Protein AF-A0A2K3L639-F1 (afdb_monomer)

Organism: Trifolium pratense (NCBI:txid57577)

Radius of gyration: 21.76 Å; Cα contacts (8 Å, |Δi|>4): 168; chains: 1; bounding box: 54×49×60 Å

pLDDT: mean 85.84, std 11.99, range [48.12, 97.88]

InterPro domains:
  IPR026960 Reverse transcriptase zinc-binding domain [PF13966] (24-109)

Structure (mmCIF, N/CA/C/O backbone):
data_AF-A0A2K3L639-F1
#
_entry.id   AF-A0A2K3L639-F1
#
loop_
_atom_site.group_PDB
_atom_site.id
_atom_site.type_symbol
_atom_site.label_atom_id
_atom_site.label_alt_id
_atom_site.label_comp_id
_atom_site.label_asym_id
_atom_site.label_entity_id
_atom_site.label_seq_id
_atom_site.pdbx_PDB_ins_code
_atom_site.Cartn_x
_atom_site.Cartn_y
_atom_site.Cartn_z
_atom_site.occupancy
_atom_site.B_iso_or_equiv
_atom_site.auth_seq_id
_atom_site.auth_comp_id
_atom_site.auth_asym_id
_atom_site.auth_atom_id
_atom_site.pdbx_PDB_model_num
ATOM 1 N N . ALA A 1 1 ? 34.614 25.267 31.139 1.00 48.12 1 ALA A N 1
ATOM 2 C CA . ALA A 1 1 ? 34.515 23.869 31.599 1.00 48.12 1 ALA A CA 1
ATOM 3 C C . ALA A 1 1 ? 33.215 23.734 32.373 1.00 48.12 1 ALA A C 1
ATOM 5 O O . ALA A 1 1 ? 32.942 24.609 33.187 1.00 48.12 1 ALA A O 1
ATOM 6 N N . ILE A 1 2 ? 32.396 22.725 32.078 1.00 51.72 2 ILE A N 1
ATOM 7 C CA . ILE A 1 2 ? 31.202 22.438 32.883 1.00 51.72 2 ILE A CA 1
ATOM 8 C C . ILE A 1 2 ? 31.713 21.843 34.198 1.00 51.72 2 ILE A C 1
ATOM 10 O O . ILE A 1 2 ? 32.473 20.876 34.171 1.00 51.72 2 ILE A O 1
ATOM 14 N N . LEU A 1 3 ? 31.398 22.489 35.321 1.00 59.62 3 LEU A N 1
ATOM 15 C CA . LEU A 1 3 ? 31.807 22.022 36.645 1.00 59.62 3 LEU A CA 1
ATOM 16 C C . LEU A 1 3 ? 31.109 20.686 36.960 1.00 59.62 3 LEU A C 1
ATOM 18 O O . LEU A 1 3 ? 29.963 20.497 36.545 1.00 59.62 3 LEU A O 1
A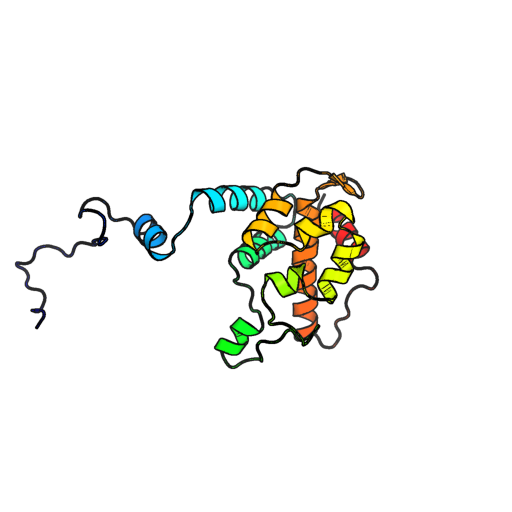TOM 22 N N . PRO A 1 4 ? 31.774 19.752 37.663 1.00 63.25 4 PRO A N 1
ATOM 23 C CA . PRO A 1 4 ? 31.154 18.496 38.065 1.00 63.25 4 PRO A CA 1
ATOM 24 C C . PRO A 1 4 ? 29.941 18.754 38.978 1.00 63.25 4 PRO A C 1
ATOM 26 O O . PRO A 1 4 ? 29.934 19.754 39.701 1.00 63.25 4 PRO A O 1
ATOM 29 N N . PRO A 1 5 ? 28.920 17.875 38.965 1.00 66.56 5 PRO A N 1
ATOM 30 C CA . PRO A 1 5 ? 27.731 18.042 39.794 1.00 66.56 5 PRO A CA 1
ATOM 31 C C . PRO A 1 5 ? 28.116 18.136 41.275 1.00 66.56 5 PRO A C 1
ATOM 33 O O . PRO A 1 5 ? 28.731 17.220 41.821 1.00 66.56 5 PRO A O 1
ATOM 36 N N . ALA A 1 6 ? 27.777 19.255 41.915 1.00 68.31 6 ALA A N 1
ATOM 37 C CA . ALA A 1 6 ? 27.978 19.480 43.340 1.00 68.31 6 ALA A CA 1
ATOM 38 C C . ALA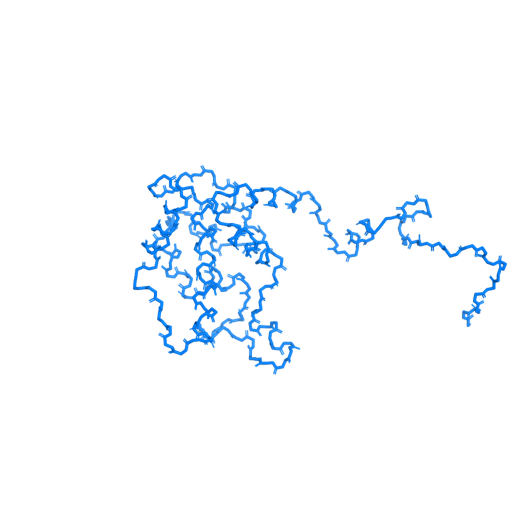 A 1 6 ? 26.648 19.274 44.079 1.00 68.31 6 ALA A C 1
ATOM 40 O O . ALA A 1 6 ? 25.589 19.619 43.555 1.00 68.31 6 ALA A O 1
ATOM 41 N N . ALA A 1 7 ? 26.686 18.737 45.303 1.00 66.81 7 ALA A N 1
ATOM 42 C CA . ALA A 1 7 ? 25.483 18.446 46.101 1.00 66.81 7 ALA A CA 1
ATOM 43 C C . ALA A 1 7 ? 24.624 19.694 46.415 1.00 66.81 7 ALA A C 1
ATOM 45 O O . ALA A 1 7 ? 23.462 19.582 46.793 1.00 66.81 7 ALA A O 1
ATOM 46 N N . GLU A 1 8 ? 25.201 20.881 46.235 1.00 71.12 8 GLU A N 1
ATOM 47 C CA . GLU A 1 8 ? 24.583 22.200 46.389 1.00 71.12 8 GLU A CA 1
ATOM 48 C C . GLU A 1 8 ? 23.750 22.660 45.175 1.00 71.12 8 GLU A C 1
ATOM 50 O O . GLU A 1 8 ? 22.967 23.598 45.299 1.00 71.12 8 GLU A O 1
ATOM 55 N N . ASN A 1 9 ? 23.821 21.963 44.032 1.00 68.25 9 ASN A N 1
ATOM 56 C CA . ASN A 1 9 ? 23.105 22.324 42.796 1.00 68.25 9 ASN A CA 1
ATOM 57 C C . ASN A 1 9 ? 21.641 21.840 42.740 1.00 68.25 9 ASN A C 1
ATOM 59 O O . ASN A 1 9 ? 20.997 21.927 41.695 1.00 68.25 9 ASN A O 1
ATOM 63 N N . GLY A 1 10 ? 21.097 21.355 43.858 1.00 72.19 10 GLY A N 1
ATOM 64 C CA . GLY A 1 10 ? 19.744 20.804 43.919 1.00 72.19 10 GLY A CA 1
ATOM 65 C C . GLY A 1 10 ? 19.635 19.410 43.294 1.00 72.19 10 GLY A C 1
ATOM 66 O O . GLY A 1 10 ? 20.631 18.760 42.990 1.00 72.19 10 GLY A O 1
ATOM 67 N N . LYS A 1 11 ? 18.402 18.909 43.164 1.00 70.75 11 LYS A N 1
ATOM 68 C CA . LYS A 1 11 ? 18.136 17.621 42.507 1.00 70.75 11 LYS A CA 1
ATOM 69 C C . LYS A 1 11 ? 18.180 17.793 40.993 1.00 70.75 11 LYS A C 1
ATOM 71 O O . LYS A 1 11 ? 17.715 18.812 40.492 1.00 70.75 11 LYS A O 1
ATOM 76 N N . ASP A 1 12 ? 18.646 16.768 40.287 1.00 72.69 12 ASP A N 1
ATOM 77 C CA . ASP A 1 12 ? 18.543 16.708 38.831 1.00 72.69 12 ASP A CA 1
ATOM 78 C C . ASP A 1 12 ? 17.077 16.859 38.396 1.00 72.69 12 ASP A C 1
ATOM 80 O O . ASP A 1 12 ? 16.192 16.151 38.888 1.00 72.69 12 ASP A O 1
ATOM 84 N N . VAL A 1 13 ? 16.824 17.786 37.470 1.00 71.31 13 VAL A N 1
ATOM 85 C CA . VAL A 1 13 ? 15.497 18.031 36.891 1.00 71.31 13 VAL A CA 1
ATOM 86 C C . VAL A 1 13 ? 15.548 17.747 35.397 1.00 71.31 13 VAL A C 1
ATOM 88 O O . VAL A 1 13 ? 16.465 18.172 34.695 1.00 71.31 13 VAL A O 1
ATOM 91 N N . GLN A 1 14 ? 14.544 17.031 34.901 1.00 69.31 14 GLN A N 1
ATOM 92 C CA . GLN A 1 14 ? 14.358 16.816 33.471 1.00 69.31 14 GLN A CA 1
ATOM 93 C C . GLN A 1 14 ? 13.679 18.055 32.876 1.00 69.31 14 GLN A C 1
ATOM 95 O O . GLN A 1 14 ? 12.577 18.413 33.281 1.00 69.31 14 GLN A O 1
ATOM 100 N N . VAL A 1 15 ? 14.342 18.727 31.932 1.00 68.50 15 VAL A N 1
ATOM 101 C CA . VAL A 1 15 ? 13.864 19.987 31.337 1.00 68.50 15 VAL A CA 1
ATOM 102 C C . VAL A 1 15 ? 13.686 19.816 29.831 1.00 68.50 15 VAL A C 1
ATOM 104 O O . VAL A 1 15 ? 14.519 19.202 29.165 1.00 68.50 15 VAL A O 1
ATOM 107 N N . ILE A 1 16 ? 12.605 20.376 29.287 1.00 66.31 16 ILE A N 1
ATOM 108 C CA . ILE A 1 16 ? 12.388 20.525 27.843 1.00 66.31 16 ILE A CA 1
ATOM 109 C C . ILE A 1 16 ? 12.722 21.978 27.492 1.00 66.31 16 ILE A C 1
ATOM 111 O O . ILE A 1 16 ? 12.222 22.889 28.138 1.00 66.31 16 ILE A O 1
ATOM 115 N N . SER A 1 17 ? 13.557 22.222 26.477 1.00 63.62 17 SER A N 1
ATOM 116 C CA . SER A 1 17 ? 14.090 23.568 26.170 1.00 63.62 17 SER A CA 1
ATOM 117 C C . SER A 1 17 ? 13.016 24.634 25.857 1.00 63.62 17 SER A C 1
ATOM 119 O O . SER A 1 17 ? 13.312 25.824 25.870 1.00 63.62 17 SER A O 1
ATOM 121 N N . SER A 1 18 ? 11.769 24.219 25.607 1.00 58.94 18 SER A N 1
ATOM 122 C CA . SER A 1 18 ? 10.630 25.084 25.276 1.00 58.94 18 SER A CA 1
ATOM 123 C C . SER A 1 18 ? 9.515 25.140 26.332 1.00 58.94 18 SER A C 1
ATOM 125 O O . SER A 1 18 ? 8.566 25.898 26.145 1.00 58.94 18 SER A O 1
ATOM 127 N N . ALA A 1 19 ? 9.595 24.382 27.433 1.00 53.31 19 ALA A N 1
ATOM 128 C CA . ALA A 1 19 ? 8.565 24.359 28.476 1.00 53.31 19 ALA A CA 1
ATOM 129 C C . ALA A 1 19 ? 9.211 24.385 29.867 1.00 53.31 19 ALA A C 1
ATOM 131 O O . ALA A 1 19 ? 10.187 23.680 30.118 1.00 53.31 19 ALA A O 1
ATOM 132 N N . GLY A 1 20 ? 8.679 25.222 30.762 1.00 55.94 20 GLY A N 1
ATOM 133 C CA . GLY A 1 20 ? 9.163 25.358 32.136 1.00 55.94 20 GLY A CA 1
ATOM 134 C C . GLY A 1 20 ? 9.234 24.025 32.893 1.00 55.94 20 GLY A C 1
ATOM 135 O O . GLY A 1 20 ? 8.656 23.015 32.497 1.00 55.94 20 GLY A O 1
ATOM 136 N N . THR A 1 21 ? 9.962 24.035 34.008 1.00 56.47 21 THR A N 1
ATOM 137 C CA . THR A 1 21 ? 10.379 22.845 34.771 1.00 56.47 21 THR A CA 1
ATOM 138 C C . THR A 1 21 ? 9.248 21.965 35.320 1.00 56.47 21 THR A C 1
ATOM 140 O O . THR A 1 21 ? 9.520 20.831 35.695 1.00 56.47 21 THR A O 1
ATOM 143 N N . ASP A 1 22 ? 8.001 22.439 35.338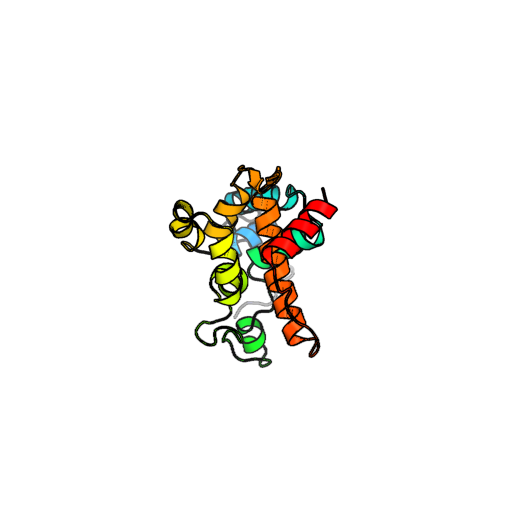 1.00 58.78 22 ASP A N 1
ATOM 144 C CA . ASP A 1 22 ? 6.846 21.726 35.918 1.00 58.78 22 ASP A CA 1
ATOM 145 C C . ASP A 1 22 ? 6.068 20.848 34.925 1.00 58.78 22 ASP A C 1
ATOM 147 O O . ASP A 1 22 ? 5.036 20.271 35.260 1.00 58.78 22 ASP A O 1
ATOM 151 N N . GLU A 1 23 ? 6.545 20.730 33.688 1.00 66.25 23 GLU A N 1
ATOM 152 C CA . GLU A 1 23 ? 5.714 20.252 32.583 1.00 66.25 23 GLU A CA 1
ATOM 153 C C . GLU A 1 23 ? 6.352 19.115 31.758 1.00 66.25 23 GLU A C 1
ATOM 155 O O . GLU A 1 23 ? 5.885 18.784 30.660 1.00 66.25 23 GLU A O 1
ATOM 160 N N . TYR A 1 24 ? 7.412 18.492 32.290 1.00 69.19 24 TYR A N 1
ATOM 161 C CA . TYR A 1 24 ? 8.094 17.367 31.653 1.00 69.19 24 TYR A CA 1
ATOM 162 C C . TYR A 1 24 ? 7.232 16.097 31.668 1.00 69.19 24 TYR A C 1
ATOM 164 O O . TYR A 1 24 ? 6.845 15.583 32.716 1.00 69.19 24 TYR A O 1
ATOM 172 N N . SER A 1 25 ? 7.013 15.523 30.486 1.00 78.81 25 SER A N 1
ATOM 173 C CA . SER A 1 25 ? 6.607 14.129 30.338 1.00 78.81 25 SER A CA 1
ATOM 174 C C . SER A 1 25 ? 7.348 13.505 29.162 1.00 78.81 25 SER A C 1
ATOM 176 O O . SER A 1 25 ? 7.656 14.181 28.176 1.00 78.81 25 SER A O 1
ATOM 178 N N . VAL A 1 26 ? 7.604 12.196 29.241 1.00 76.00 26 VAL A N 1
ATOM 179 C CA . VAL A 1 26 ? 8.206 11.437 28.132 1.00 76.00 26 VAL A CA 1
ATOM 180 C C . VAL A 1 26 ? 7.369 11.591 26.860 1.00 76.00 26 VAL A C 1
ATOM 182 O O . VAL A 1 26 ? 7.931 11.753 25.784 1.00 76.00 26 VAL A O 1
ATOM 185 N N . ALA A 1 27 ? 6.038 11.623 26.990 1.00 74.50 27 ALA A N 1
ATOM 186 C CA . ALA A 1 27 ? 5.120 11.831 25.873 1.00 74.50 27 ALA A CA 1
ATOM 187 C C . ALA A 1 27 ? 5.328 13.192 25.184 1.00 74.50 27 ALA A C 1
ATOM 189 O O . ALA A 1 27 ? 5.424 13.251 23.963 1.00 74.50 27 ALA A O 1
ATOM 190 N N . ARG A 1 28 ? 5.474 14.286 25.945 1.00 72.19 28 ARG A N 1
ATOM 191 C CA . ARG A 1 28 ? 5.716 15.618 25.363 1.00 72.19 28 ARG A CA 1
ATOM 192 C C . ARG A 1 28 ? 7.090 15.749 24.735 1.00 72.19 28 ARG A C 1
ATOM 194 O O . ARG A 1 28 ? 7.198 16.318 23.654 1.00 72.19 28 ARG A O 1
ATOM 201 N N . LEU A 1 29 ? 8.123 15.229 25.399 1.00 76.69 29 LEU A N 1
ATOM 202 C CA . LEU A 1 29 ? 9.470 15.216 24.837 1.00 76.69 29 LEU A CA 1
ATOM 203 C C . LEU A 1 29 ? 9.491 14.426 23.523 1.00 76.69 29 LEU A C 1
ATOM 205 O O . LEU A 1 29 ? 10.044 14.901 22.539 1.00 76.69 29 LEU A O 1
ATOM 209 N N . PHE A 1 30 ? 8.850 13.256 23.495 1.00 74.19 30 PHE A N 1
ATOM 210 C CA . PHE A 1 30 ? 8.713 12.443 22.291 1.00 74.19 30 PHE A CA 1
ATOM 211 C C . PHE A 1 30 ? 7.979 13.195 21.174 1.00 74.19 30 PHE A C 1
ATOM 213 O O . PHE A 1 30 ? 8.498 13.273 20.063 1.00 74.19 30 PHE A O 1
ATOM 220 N N . ASN A 1 31 ? 6.830 13.811 21.473 1.00 75.12 31 ASN A N 1
ATOM 221 C CA . ASN A 1 31 ? 6.066 14.566 20.479 1.00 75.12 31 ASN A CA 1
ATOM 222 C C . ASN A 1 31 ? 6.878 15.729 19.887 1.00 75.12 31 ASN A C 1
ATOM 224 O O . ASN A 1 31 ? 6.852 15.926 18.676 1.00 75.12 31 ASN A O 1
ATOM 228 N N . LEU A 1 32 ? 7.634 16.452 20.723 1.00 75.75 32 LEU A N 1
ATOM 229 C CA . LEU A 1 32 ? 8.490 17.564 20.300 1.00 75.75 32 LEU A CA 1
ATOM 230 C C . LEU A 1 32 ? 9.693 17.100 19.464 1.00 75.75 32 LEU A C 1
ATOM 232 O O . LEU A 1 32 ? 10.073 17.769 18.512 1.00 75.75 32 LEU A O 1
ATOM 236 N N . LEU A 1 33 ? 10.319 15.979 19.832 1.00 76.88 33 LEU A N 1
ATOM 237 C CA . LEU A 1 33 ? 11.494 15.458 19.125 1.00 76.88 33 LEU A CA 1
ATOM 238 C C . LEU A 1 33 ? 11.147 14.828 17.776 1.00 76.88 33 LEU A C 1
ATOM 240 O O . LEU A 1 33 ? 12.001 14.773 16.894 1.00 76.88 33 LEU A O 1
ATOM 244 N N . CYS A 1 34 ? 9.933 14.302 17.636 1.00 72.50 34 CYS A N 1
ATOM 245 C CA . CYS A 1 34 ? 9.523 13.540 16.464 1.00 72.50 34 CYS A CA 1
ATOM 246 C C . CYS A 1 34 ? 8.553 14.289 15.540 1.00 72.50 34 CYS A C 1
ATOM 248 O O . CYS A 1 34 ? 8.061 13.651 14.613 1.00 72.50 34 CYS A O 1
ATOM 250 N N . ASP A 1 35 ? 8.253 15.574 15.794 1.00 65.00 35 ASP A N 1
ATOM 251 C CA . ASP A 1 35 ? 7.176 16.327 15.117 1.00 65.00 35 ASP A CA 1
ATOM 252 C C . ASP A 1 35 ? 5.894 15.481 14.992 1.00 65.00 35 ASP A C 1
ATOM 254 O O . ASP A 1 35 ? 5.269 15.357 13.937 1.00 65.00 35 ASP A O 1
ATOM 258 N N . PHE A 1 36 ? 5.536 14.804 16.086 1.00 63.00 36 PHE A N 1
ATOM 259 C CA . PHE A 1 36 ? 4.461 13.822 16.069 1.00 63.00 36 PHE A CA 1
ATOM 260 C C . PHE A 1 36 ? 3.103 14.533 16.035 1.00 63.00 36 PHE A C 1
ATOM 262 O O . PHE A 1 36 ? 2.640 15.052 17.053 1.00 63.00 36 PHE A O 1
ATOM 269 N N . ASP A 1 37 ? 2.443 14.534 14.874 1.00 65.31 37 ASP A N 1
ATOM 270 C CA . ASP A 1 37 ? 1.047 14.965 14.753 1.00 65.31 37 ASP A CA 1
ATOM 271 C C . ASP A 1 37 ? 0.119 13.904 15.360 1.00 65.31 37 ASP A C 1
ATOM 273 O O . ASP A 1 37 ? -0.339 12.954 14.715 1.00 65.31 37 ASP A O 1
ATOM 277 N N . GLU A 1 38 ? -0.152 14.076 16.650 1.00 60.78 38 GLU A N 1
ATOM 278 C CA . GLU A 1 38 ? -1.002 13.188 17.429 1.00 60.78 38 GLU A CA 1
ATOM 279 C C . GLU A 1 38 ? -2.430 13.103 16.860 1.00 60.78 38 GLU A C 1
ATOM 281 O O . GLU A 1 38 ? -3.052 12.047 16.928 1.00 60.78 38 GLU A O 1
ATOM 286 N N . CYS A 1 39 ? -2.959 14.157 16.232 1.00 60.03 39 CYS A N 1
ATOM 287 C CA . CYS A 1 39 ? -4.345 14.176 15.762 1.00 60.03 39 CYS A CA 1
ATOM 288 C C . CYS A 1 39 ? -4.541 13.299 14.517 1.00 60.03 39 CYS A C 1
ATOM 290 O O . CYS A 1 39 ? -5.443 12.453 14.480 1.00 60.03 39 CYS A O 1
ATOM 292 N N . MET A 1 40 ? -3.670 13.452 13.513 1.00 59.19 40 MET A N 1
ATOM 293 C CA . MET A 1 40 ? -3.775 12.691 12.262 1.00 59.19 40 MET A CA 1
ATOM 294 C C . MET A 1 40 ? -3.469 11.202 12.462 1.00 59.19 40 MET A C 1
ATOM 296 O O . MET A 1 40 ? -4.150 10.344 11.889 1.00 59.19 40 MET A O 1
ATOM 300 N N . VAL A 1 41 ? -2.485 10.876 13.307 1.00 62.00 41 VAL A N 1
ATOM 301 C CA . VAL A 1 41 ? -2.092 9.484 13.571 1.00 62.00 41 VAL A CA 1
ATOM 302 C C . VAL A 1 41 ? -3.170 8.746 14.371 1.00 62.00 41 VAL A C 1
ATOM 304 O O . VAL A 1 41 ? -3.439 7.577 14.091 1.00 62.00 41 VAL A O 1
ATOM 307 N N . GLN A 1 42 ? -3.844 9.414 15.313 1.00 65.31 42 GLN A N 1
ATOM 308 C CA . GLN A 1 42 ? -4.885 8.789 16.138 1.00 65.31 42 GLN A CA 1
ATOM 309 C C . GLN A 1 42 ? -6.125 8.366 15.333 1.00 65.31 42 GLN A C 1
ATOM 311 O O . GLN A 1 42 ? -6.692 7.310 15.623 1.00 65.31 42 GLN A O 1
ATOM 316 N N . ASP A 1 43 ? -6.553 9.133 14.320 1.00 75.75 43 ASP A N 1
ATOM 317 C CA . ASP A 1 43 ? -7.712 8.752 13.490 1.00 75.75 43 ASP A CA 1
ATOM 318 C C . ASP A 1 43 ? -7.400 7.550 12.584 1.00 75.75 43 ASP A C 1
ATOM 320 O O . ASP A 1 43 ? -8.174 6.589 12.527 1.00 75.75 43 ASP A O 1
ATOM 324 N N . GLN A 1 44 ? -6.235 7.551 11.927 1.00 77.88 44 GLN A N 1
ATOM 325 C CA . GLN A 1 44 ? -5.823 6.430 11.076 1.00 77.88 44 GLN A CA 1
ATOM 326 C C . GLN A 1 44 ? -5.576 5.155 11.878 1.00 77.88 44 GLN A C 1
ATOM 328 O O . GLN A 1 44 ? -6.012 4.074 11.477 1.00 77.88 44 GLN A O 1
ATOM 333 N N . TRP A 1 45 ? -4.931 5.285 13.038 1.00 81.31 45 TRP A N 1
ATOM 334 C CA . TRP A 1 45 ? -4.705 4.183 13.963 1.00 81.31 45 TRP A CA 1
ATOM 335 C C . TRP A 1 45 ? -6.024 3.523 14.361 1.00 81.31 45 TRP A C 1
ATOM 337 O O . TRP A 1 45 ? -6.188 2.320 14.161 1.00 81.31 45 TRP A O 1
ATOM 347 N N . LYS A 1 46 ? -6.998 4.302 14.851 1.00 86.19 46 LYS A N 1
ATOM 348 C CA . LYS A 1 46 ? -8.315 3.774 15.236 1.00 86.19 46 LYS A CA 1
ATOM 349 C C . LYS A 1 46 ? -8.968 3.015 14.083 1.00 86.19 46 LYS A C 1
ATOM 351 O O . LYS A 1 46 ? -9.436 1.898 14.285 1.00 86.19 46 LYS A O 1
ATOM 356 N N . LYS A 1 47 ? -8.929 3.569 12.867 1.00 89.62 47 LYS A N 1
ATOM 357 C CA . LYS A 1 47 ? -9.492 2.912 11.677 1.00 89.62 47 LYS A CA 1
ATOM 358 C C . LYS A 1 47 ? -8.788 1.602 11.340 1.00 89.62 47 LYS A C 1
ATOM 360 O O . LYS A 1 47 ? -9.478 0.623 11.074 1.00 89.62 47 LYS A O 1
ATOM 365 N N . ASN A 1 48 ? -7.458 1.550 11.423 1.00 92.38 48 ASN A N 1
ATOM 366 C CA . ASN A 1 48 ? -6.694 0.317 11.219 1.00 92.38 48 ASN A CA 1
ATOM 367 C C . ASN A 1 48 ? -7.114 -0.797 12.196 1.00 92.38 48 ASN A C 1
ATOM 369 O O . ASN A 1 48 ? -7.296 -1.942 11.784 1.00 92.38 48 ASN A O 1
ATOM 373 N N . TRP A 1 49 ? -7.324 -0.478 13.479 1.00 91.94 49 TRP A N 1
ATOM 374 C CA . TRP A 1 49 ? -7.742 -1.489 14.464 1.00 91.94 49 TRP A CA 1
ATOM 375 C C . TRP A 1 49 ? -9.193 -1.917 14.344 1.00 91.94 49 TRP A C 1
ATOM 377 O O . TRP A 1 49 ? -9.531 -3.040 14.710 1.00 91.94 49 TRP A O 1
ATOM 387 N N . CYS A 1 50 ? -10.042 -1.057 13.789 1.00 92.00 50 CYS A N 1
ATOM 388 C CA . CYS A 1 50 ? -11.436 -1.383 13.518 1.00 92.00 50 CYS A CA 1
ATOM 389 C C . CYS A 1 50 ? -11.640 -2.228 12.248 1.00 92.00 50 CYS A C 1
ATOM 391 O O . CYS A 1 50 ? -12.766 -2.662 12.008 1.00 92.00 50 CYS A O 1
ATOM 393 N N . LEU A 1 51 ? -10.601 -2.476 11.440 1.00 92.69 51 LEU A N 1
ATOM 394 C CA . LEU A 1 51 ? -10.712 -3.321 10.247 1.00 92.69 51 LEU A CA 1
ATOM 395 C C . LEU A 1 51 ? -11.142 -4.740 10.621 1.00 92.69 51 LEU A C 1
ATOM 397 O O . LEU A 1 51 ? -10.555 -5.351 11.516 1.00 92.69 51 LEU A O 1
ATOM 401 N N . HIS A 1 52 ? -12.106 -5.317 9.908 1.00 92.25 52 HIS A N 1
ATOM 402 C CA . HIS A 1 52 ? -12.492 -6.713 10.102 1.00 92.25 52 HIS A CA 1
ATOM 403 C C . HIS A 1 52 ? -11.553 -7.663 9.337 1.00 92.25 52 HIS A C 1
ATOM 405 O O . HIS A 1 52 ? -11.913 -8.269 8.337 1.00 92.25 52 HIS A O 1
ATOM 411 N N . VAL A 1 53 ? -10.307 -7.757 9.799 1.00 94.00 53 VAL A N 1
ATOM 412 C CA . VAL A 1 53 ? -9.253 -8.621 9.242 1.00 94.00 53 VAL A CA 1
ATOM 413 C C . VAL A 1 53 ? -8.496 -9.311 10.378 1.00 94.00 53 VAL A C 1
ATOM 415 O O . VAL A 1 53 ? -8.674 -8.964 11.548 1.00 94.00 53 VAL A O 1
ATOM 418 N N . THR A 1 54 ? -7.635 -10.278 10.053 1.00 94.94 54 THR A N 1
ATOM 419 C CA . THR A 1 54 ? -6.791 -10.938 11.064 1.00 94.94 54 THR A CA 1
ATOM 420 C C . THR A 1 54 ? -5.904 -9.931 11.806 1.00 94.94 54 THR A C 1
ATOM 422 O O . THR A 1 54 ? -5.408 -8.969 11.213 1.00 94.94 54 THR A O 1
ATOM 425 N N . GLU A 1 55 ? -5.609 -10.189 13.085 1.00 94.81 55 GLU A N 1
ATOM 426 C CA . GLU A 1 55 ? -4.684 -9.348 13.871 1.00 94.81 55 GLU A CA 1
ATOM 427 C C . GLU A 1 55 ? -3.316 -9.200 13.200 1.00 94.81 55 GLU A C 1
ATOM 429 O O . GLU A 1 55 ? -2.686 -8.143 13.248 1.00 94.81 55 GLU A O 1
ATOM 434 N N . ARG A 1 56 ? -2.874 -10.252 12.503 1.00 95.44 56 ARG A N 1
ATOM 435 C CA . ARG A 1 56 ? -1.627 -10.244 11.740 1.00 95.44 56 ARG A CA 1
ATOM 436 C C . ARG A 1 56 ? -1.633 -9.173 10.648 1.00 95.44 56 ARG A C 1
ATOM 438 O O . ARG A 1 56 ? -0.612 -8.516 10.461 1.00 95.44 56 ARG A O 1
ATOM 445 N N . ILE A 1 57 ? -2.756 -8.983 9.952 1.00 96.69 57 ILE A N 1
ATOM 446 C CA . ILE A 1 57 ? -2.902 -7.951 8.915 1.00 96.69 57 ILE A CA 1
ATOM 447 C C . ILE A 1 57 ? -2.916 -6.555 9.549 1.00 96.69 57 ILE A C 1
ATOM 449 O O . ILE A 1 57 ? -2.205 -5.675 9.066 1.00 96.69 57 ILE A O 1
ATOM 453 N N . ARG A 1 58 ? -3.645 -6.349 10.656 1.00 95.94 58 ARG A N 1
ATOM 454 C CA . ARG A 1 58 ? -3.686 -5.044 11.351 1.00 95.94 58 ARG A CA 1
ATOM 455 C C . ARG A 1 58 ? -2.314 -4.622 11.864 1.00 95.94 58 ARG A C 1
ATOM 457 O O . ARG A 1 58 ? -1.902 -3.476 11.678 1.00 95.94 58 ARG A O 1
ATOM 464 N N . HIS A 1 59 ? -1.593 -5.558 12.478 1.00 95.81 59 HIS A N 1
ATOM 465 C CA . HIS A 1 59 ? -0.238 -5.323 12.961 1.00 95.81 59 HIS A CA 1
ATOM 466 C C . HIS A 1 59 ? 0.731 -5.046 11.808 1.00 95.81 59 HIS A C 1
ATOM 468 O O . HIS A 1 59 ? 1.527 -4.113 11.879 1.00 95.81 59 HIS A O 1
ATOM 474 N N . PHE A 1 60 ? 0.633 -5.813 10.719 1.00 97.25 60 PHE A N 1
ATOM 475 C CA . PHE A 1 60 ? 1.418 -5.569 9.514 1.00 97.25 60 PHE A CA 1
ATOM 476 C C . PHE A 1 60 ? 1.184 -4.161 8.950 1.00 97.25 60 PHE A C 1
ATOM 478 O O . PHE A 1 60 ? 2.153 -3.459 8.668 1.00 97.25 60 PHE A O 1
ATOM 485 N N . LEU A 1 61 ? -0.074 -3.729 8.818 1.00 96.31 61 LEU A N 1
ATOM 486 C CA . LEU A 1 61 ? -0.395 -2.391 8.323 1.00 96.31 61 LEU A CA 1
ATOM 487 C C . LEU A 1 61 ? 0.186 -1.298 9.213 1.00 96.31 61 LEU A C 1
ATOM 489 O O . LEU A 1 61 ? 0.676 -0.300 8.696 1.00 96.31 61 LEU A O 1
ATOM 493 N N . TRP A 1 62 ? 0.185 -1.498 10.530 1.00 93.75 62 TRP A N 1
ATOM 494 C CA . TRP A 1 62 ? 0.825 -0.566 11.450 1.00 93.75 62 TRP A CA 1
ATOM 495 C C . TRP A 1 62 ? 2.341 -0.469 11.224 1.00 93.75 62 TRP A C 1
ATOM 497 O O . TRP A 1 62 ? 2.876 0.634 11.122 1.00 93.75 62 TRP A O 1
ATOM 507 N N . ILE A 1 63 ? 3.035 -1.605 11.083 1.00 94.50 63 ILE A N 1
ATOM 508 C CA . ILE A 1 63 ? 4.471 -1.618 10.751 1.00 94.50 63 ILE A CA 1
ATOM 509 C C . ILE A 1 63 ? 4.713 -0.897 9.420 1.00 94.50 63 ILE A C 1
ATOM 511 O O . ILE A 1 63 ? 5.636 -0.088 9.318 1.00 94.50 63 ILE A O 1
ATOM 515 N N . ALA A 1 64 ? 3.889 -1.188 8.411 1.00 94.75 64 ALA A N 1
ATOM 516 C CA . ALA A 1 64 ? 3.994 -0.586 7.092 1.00 94.75 64 ALA A CA 1
ATOM 517 C C . ALA A 1 64 ? 3.805 0.932 7.150 1.00 94.75 64 ALA A C 1
ATOM 519 O O . ALA A 1 64 ? 4.655 1.649 6.638 1.00 94.75 64 ALA A O 1
ATOM 520 N N . PHE A 1 65 ? 2.754 1.416 7.817 1.00 91.75 65 PHE A N 1
ATOM 521 C CA . PHE A 1 65 ? 2.450 2.842 7.962 1.00 91.75 65 PHE A CA 1
ATOM 522 C C . PHE A 1 65 ? 3.610 3.642 8.564 1.00 91.75 65 PHE A C 1
ATOM 524 O O . PHE A 1 65 ? 3.884 4.755 8.133 1.00 91.75 65 PHE A O 1
ATOM 531 N N . HIS A 1 66 ? 4.324 3.061 9.528 1.00 89.12 66 HIS A N 1
ATOM 532 C CA . HIS A 1 66 ? 5.495 3.690 10.141 1.00 89.12 66 HIS A CA 1
ATOM 533 C C . HIS A 1 66 ? 6.802 3.480 9.359 1.00 89.12 66 HIS A C 1
ATOM 535 O O . HIS A 1 66 ? 7.876 3.734 9.901 1.00 89.12 66 HIS A O 1
ATOM 541 N N . GLU A 1 67 ? 6.724 2.978 8.124 1.00 90.19 67 GLU A N 1
ATOM 542 C CA . GLU A 1 67 ? 7.862 2.668 7.254 1.00 90.19 67 GLU A CA 1
ATOM 543 C C . GLU A 1 67 ? 8.889 1.717 7.893 1.00 90.19 67 GLU A C 1
ATOM 545 O O . GLU A 1 67 ? 10.093 1.806 7.661 1.00 90.19 67 GLU A O 1
ATOM 550 N N . ARG A 1 68 ? 8.412 0.763 8.701 1.00 91.69 68 ARG A N 1
ATOM 551 C CA . ARG A 1 68 ? 9.260 -0.182 9.452 1.00 91.69 68 ARG A CA 1
ATOM 552 C C . ARG A 1 68 ? 9.387 -1.557 8.801 1.00 91.69 68 ARG A C 1
ATOM 554 O O . ARG A 1 68 ? 9.822 -2.506 9.452 1.00 91.69 68 ARG A O 1
ATOM 561 N N . LEU A 1 69 ? 8.993 -1.698 7.537 1.00 93.94 69 LEU A N 1
ATOM 562 C CA . LEU A 1 69 ? 9.217 -2.940 6.803 1.00 93.94 69 LEU A CA 1
ATOM 563 C C . LEU A 1 69 ? 10.721 -3.113 6.527 1.00 93.94 69 LEU A C 1
ATOM 565 O O . LEU A 1 69 ? 11.397 -2.128 6.230 1.00 93.94 69 LEU A O 1
ATOM 569 N N . PRO A 1 70 ? 11.269 -4.341 6.602 1.00 92.06 70 PRO A N 1
ATOM 570 C CA . PRO A 1 70 ? 12.674 -4.616 6.306 1.00 92.06 70 PRO A CA 1
ATOM 571 C C . PRO A 1 70 ? 12.916 -4.597 4.791 1.00 92.06 70 PRO A C 1
ATOM 573 O O . PRO A 1 70 ? 13.205 -5.622 4.170 1.00 92.06 70 PRO A O 1
ATOM 576 N N . THR A 1 71 ? 12.740 -3.431 4.183 1.00 93.81 71 THR A N 1
ATOM 577 C CA . THR A 1 71 ? 12.957 -3.215 2.760 1.00 93.81 71 THR A CA 1
ATOM 578 C C . THR A 1 71 ? 14.441 -3.199 2.407 1.00 93.81 71 THR A C 1
ATOM 580 O O . THR A 1 71 ? 15.317 -3.066 3.270 1.00 93.81 71 THR A O 1
ATOM 583 N N . ASN A 1 72 ? 14.741 -3.315 1.118 1.00 92.44 72 ASN A N 1
ATOM 584 C CA . ASN A 1 72 ? 16.106 -3.298 0.613 1.00 92.44 72 ASN A CA 1
ATOM 585 C C . ASN A 1 72 ? 16.937 -2.063 1.039 1.00 92.44 72 ASN A C 1
ATOM 587 O O . ASN A 1 72 ? 18.066 -2.270 1.478 1.00 92.44 72 ASN A O 1
ATOM 591 N N . PRO A 1 73 ? 16.427 -0.814 1.067 1.00 92.62 73 PRO A N 1
ATOM 592 C CA . PRO A 1 73 ? 17.146 0.319 1.662 1.00 92.62 73 PRO A CA 1
ATOM 593 C C . PRO A 1 73 ? 17.510 0.130 3.145 1.00 92.62 73 PRO A C 1
ATOM 595 O O . PRO A 1 73 ? 18.624 0.456 3.558 1.00 92.62 73 PRO A O 1
ATOM 598 N N . VAL A 1 74 ? 16.613 -0.445 3.958 1.00 91.44 74 VAL A N 1
ATOM 599 C CA . VAL A 1 74 ? 16.896 -0.750 5.374 1.00 91.44 74 VAL A CA 1
ATOM 600 C C . VAL A 1 74 ? 18.016 -1.787 5.482 1.00 91.44 74 VAL A C 1
ATOM 602 O O . VAL A 1 74 ? 18.954 -1.608 6.258 1.00 91.44 74 VAL A O 1
ATOM 605 N N . LYS A 1 75 ? 17.965 -2.836 4.654 1.00 90.81 75 LYS A N 1
ATOM 606 C CA . LYS A 1 75 ? 19.013 -3.864 4.570 1.00 90.81 75 LYS A CA 1
ATOM 607 C C . LYS A 1 75 ? 20.341 -3.303 4.053 1.00 90.81 75 LYS A C 1
ATOM 609 O O . LYS A 1 75 ? 21.398 -3.690 4.545 1.00 90.81 75 LYS A O 1
ATOM 614 N N . ALA A 1 76 ? 20.307 -2.375 3.100 1.00 92.62 76 ALA A N 1
ATOM 615 C CA . ALA A 1 76 ? 21.490 -1.730 2.537 1.00 92.62 76 ALA A CA 1
ATOM 616 C C . ALA A 1 76 ? 22.233 -0.896 3.583 1.00 92.62 76 ALA A C 1
ATOM 618 O O . ALA A 1 76 ? 23.456 -0.977 3.679 1.00 92.62 76 ALA A O 1
ATOM 619 N N . ARG A 1 77 ? 21.503 -0.189 4.456 1.00 91.38 77 ARG A N 1
ATOM 620 C CA . ARG A 1 77 ? 22.086 0.516 5.614 1.00 91.38 77 ARG A CA 1
ATOM 621 C C . ARG A 1 77 ? 22.788 -0.421 6.603 1.00 91.38 77 ARG A C 1
ATOM 623 O O . ARG A 1 77 ? 23.648 0.033 7.348 1.00 91.38 77 ARG A O 1
ATOM 630 N N . MET A 1 78 ? 22.429 -1.704 6.605 1.00 91.38 78 MET A N 1
ATOM 631 C CA . MET A 1 78 ? 23.072 -2.757 7.400 1.00 91.38 78 MET A CA 1
ATOM 632 C C . MET A 1 78 ? 24.174 -3.505 6.627 1.00 91.38 78 MET A C 1
ATOM 634 O O . MET A 1 78 ? 24.787 -4.412 7.182 1.00 91.38 78 MET A O 1
ATOM 638 N N . GLY A 1 79 ? 24.421 -3.167 5.355 1.00 90.75 79 GLY A N 1
ATOM 639 C CA . GLY A 1 79 ? 25.390 -3.854 4.495 1.00 90.75 79 GLY A CA 1
ATOM 640 C C . GLY A 1 79 ? 24.942 -5.233 3.992 1.00 90.75 79 GLY A C 1
ATOM 641 O O . GLY A 1 79 ? 25.784 -6.025 3.583 1.00 90.75 79 GLY A O 1
ATOM 642 N N . ILE A 1 80 ? 23.640 -5.540 4.035 1.00 89.44 80 ILE A N 1
ATOM 643 C CA . ILE A 1 80 ? 23.094 -6.874 3.715 1.00 89.44 80 ILE A CA 1
ATOM 644 C C . ILE A 1 80 ? 22.645 -6.985 2.246 1.00 89.44 80 ILE A C 1
ATOM 646 O O . ILE A 1 80 ? 22.692 -8.070 1.673 1.00 89.44 80 ILE A O 1
ATOM 650 N N . ALA A 1 81 ? 22.189 -5.890 1.629 1.00 88.31 81 ALA A N 1
ATOM 651 C CA . ALA A 1 81 ? 21.609 -5.900 0.281 1.00 88.31 81 ALA A CA 1
ATOM 652 C C . ALA A 1 81 ? 21.838 -4.578 -0.476 1.00 88.31 81 ALA A C 1
ATOM 654 O O . ALA A 1 81 ? 22.272 -3.589 0.109 1.00 88.31 81 ALA A O 1
ATOM 655 N N . HIS A 1 82 ? 21.516 -4.548 -1.773 1.00 90.94 82 HIS A N 1
ATOM 656 C CA . HIS A 1 82 ? 21.395 -3.301 -2.542 1.00 90.94 82 HIS A CA 1
ATOM 657 C C . HIS A 1 82 ? 20.049 -2.623 -2.244 1.00 90.94 82 HIS A C 1
ATOM 659 O O . HIS A 1 82 ? 19.098 -3.308 -1.905 1.00 90.94 82 HIS A O 1
ATOM 665 N N . MET A 1 83 ? 19.930 -1.305 -2.430 1.00 92.75 83 MET A N 1
ATOM 666 C CA . MET A 1 83 ? 18.696 -0.525 -2.210 1.00 92.75 83 MET A CA 1
ATOM 667 C C . MET A 1 83 ? 17.578 -0.707 -3.262 1.00 92.75 83 MET A C 1
ATOM 669 O O . MET A 1 83 ? 16.458 -0.244 -3.046 1.00 92.75 83 MET A O 1
ATOM 673 N N . MET A 1 84 ? 17.861 -1.348 -4.404 1.00 94.38 84 MET A N 1
ATOM 674 C CA . MET A 1 84 ? 16.906 -1.400 -5.523 1.00 94.38 84 MET A CA 1
ATOM 675 C C . MET A 1 84 ? 15.885 -2.501 -5.281 1.00 94.38 84 MET A C 1
ATOM 677 O O . MET A 1 84 ? 16.197 -3.514 -4.659 1.00 94.38 84 MET A O 1
ATOM 681 N N . CYS A 1 85 ? 14.689 -2.327 -5.831 1.00 93.50 85 CYS A N 1
ATOM 682 C CA . CYS A 1 85 ? 13.680 -3.370 -5.836 1.00 93.50 85 CYS A CA 1
ATOM 683 C C . CYS A 1 85 ? 14.083 -4.530 -6.750 1.00 93.50 85 CYS A C 1
ATOM 685 O O . CYS A 1 85 ? 14.282 -4.338 -7.948 1.00 93.50 85 CYS A O 1
ATOM 687 N N . ASP A 1 86 ? 14.124 -5.749 -6.214 1.00 89.75 86 ASP A N 1
ATOM 688 C CA . ASP A 1 86 ? 14.539 -6.938 -6.977 1.00 89.75 86 ASP A CA 1
ATOM 689 C C . ASP A 1 86 ? 13.573 -7.305 -8.122 1.00 89.75 86 ASP A C 1
ATOM 691 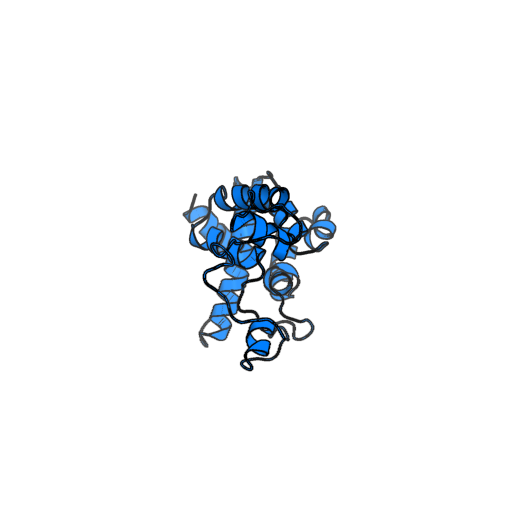O O . ASP A 1 86 ? 13.982 -7.927 -9.108 1.00 89.75 86 ASP A O 1
ATOM 695 N N . HIS A 1 87 ? 12.306 -6.881 -8.025 1.00 89.62 87 HIS A N 1
ATOM 696 C CA . HIS A 1 87 ? 11.274 -7.167 -9.026 1.00 89.62 87 HIS A CA 1
ATOM 697 C C . HIS A 1 87 ? 11.293 -6.208 -10.218 1.00 89.62 87 HIS A C 1
ATOM 699 O O . HIS A 1 87 ? 11.246 -6.665 -11.356 1.00 89.62 87 HIS A O 1
ATOM 705 N N . CYS A 1 88 ? 11.321 -4.891 -9.976 1.00 89.94 88 CYS A N 1
ATOM 706 C CA . CYS A 1 88 ? 11.289 -3.899 -11.060 1.00 89.94 88 CYS A CA 1
ATOM 707 C C . CYS A 1 88 ? 12.691 -3.440 -11.481 1.00 89.94 88 CYS A C 1
ATOM 709 O O . CYS A 1 88 ? 12.872 -3.014 -12.614 1.00 89.94 88 CYS A O 1
ATOM 711 N N . ARG A 1 89 ? 13.679 -3.534 -10.577 1.00 88.81 89 ARG A N 1
ATOM 712 C CA . ARG A 1 89 ? 15.085 -3.120 -10.753 1.00 88.81 89 ARG A CA 1
ATOM 713 C C . ARG A 1 89 ? 15.302 -1.662 -11.162 1.00 88.81 89 ARG A C 1
ATOM 715 O O . ARG A 1 89 ? 16.412 -1.297 -11.528 1.00 88.81 89 ARG A O 1
ATOM 722 N N . ASP A 1 90 ? 14.264 -0.845 -11.060 1.00 88.94 90 ASP A N 1
ATOM 723 C CA . ASP A 1 90 ? 14.249 0.526 -11.573 1.00 88.94 90 ASP A CA 1
ATOM 724 C C . ASP A 1 90 ? 14.129 1.568 -10.455 1.00 88.94 90 ASP A C 1
ATOM 726 O O . ASP A 1 90 ? 14.684 2.656 -10.538 1.00 88.94 90 ASP A O 1
ATOM 730 N N . ASN A 1 91 ? 13.458 1.216 -9.354 1.00 92.69 91 ASN A N 1
ATOM 731 C CA . ASN A 1 91 ? 13.211 2.126 -8.238 1.00 92.69 91 ASN A CA 1
ATOM 732 C C . ASN A 1 91 ? 13.736 1.549 -6.920 1.00 92.69 91 ASN A C 1
ATOM 734 O O . ASN A 1 91 ? 13.819 0.326 -6.746 1.00 92.69 91 ASN A O 1
ATOM 738 N N . GLU A 1 92 ? 14.061 2.439 -5.982 1.00 93.75 92 GLU A N 1
ATOM 739 C CA . GLU A 1 92 ? 14.342 2.053 -4.603 1.00 93.75 92 GLU A CA 1
ATOM 740 C C . GLU A 1 92 ? 13.130 1.360 -3.986 1.00 93.75 92 GLU A C 1
ATOM 742 O O . GLU A 1 92 ? 11.972 1.742 -4.176 1.00 93.75 92 GLU A O 1
ATOM 747 N N . GLU A 1 93 ? 13.399 0.313 -3.222 1.00 93.38 93 GLU A N 1
ATOM 748 C CA . GLU A 1 93 ? 12.354 -0.491 -2.617 1.00 93.38 93 GLU A CA 1
ATOM 749 C C . GLU A 1 93 ? 11.827 0.154 -1.336 1.00 93.38 93 GLU A C 1
ATOM 751 O O . GLU A 1 93 ? 12.113 -0.276 -0.226 1.00 93.38 93 GLU A O 1
ATOM 756 N N . THR A 1 94 ? 11.055 1.221 -1.452 1.00 94.81 94 THR A N 1
ATOM 757 C CA . THR A 1 94 ? 10.358 1.776 -0.287 1.00 94.81 94 THR A CA 1
ATOM 758 C C . THR A 1 94 ? 9.150 0.911 0.089 1.00 94.81 94 THR A C 1
ATOM 760 O O . THR A 1 94 ? 8.655 0.118 -0.719 1.00 94.81 94 THR A O 1
ATOM 763 N N . SER A 1 95 ? 8.629 1.072 1.311 1.00 95.94 95 SER A N 1
ATOM 764 C CA . SER A 1 95 ? 7.394 0.393 1.738 1.00 95.94 95 SER A CA 1
ATOM 765 C C . SER A 1 95 ? 6.239 0.701 0.780 1.00 95.94 95 SER A C 1
ATOM 767 O O . SER A 1 95 ? 5.543 -0.205 0.327 1.00 95.94 95 SER A O 1
ATOM 769 N N . LEU A 1 96 ? 6.084 1.971 0.393 1.00 96.62 96 LEU A N 1
ATOM 770 C CA . LEU A 1 96 ? 5.075 2.394 -0.576 1.00 96.62 96 LEU A CA 1
ATOM 771 C C . LEU A 1 96 ? 5.315 1.780 -1.961 1.00 96.62 96 LEU A C 1
ATOM 773 O O . LEU A 1 96 ? 4.370 1.303 -2.585 1.00 96.62 96 LEU A O 1
ATOM 777 N N . HIS A 1 97 ? 6.569 1.701 -2.417 1.00 96.44 97 HIS A N 1
ATOM 778 C CA . HIS A 1 97 ? 6.887 1.061 -3.690 1.00 96.44 97 HIS A CA 1
ATOM 779 C C . HIS A 1 97 ? 6.457 -0.407 -3.705 1.00 96.44 97 HIS A C 1
ATOM 781 O O . HIS A 1 97 ? 5.733 -0.827 -4.605 1.00 96.44 97 HIS A O 1
ATOM 787 N N . VAL A 1 98 ? 6.844 -1.186 -2.694 1.00 95.62 98 VAL A N 1
ATOM 788 C CA . VAL A 1 98 ? 6.494 -2.614 -2.614 1.00 95.62 98 VAL A CA 1
ATOM 789 C C . VAL A 1 98 ? 4.984 -2.829 -2.584 1.00 95.62 98 VAL A C 1
ATOM 791 O O . VAL A 1 98 ? 4.482 -3.755 -3.218 1.00 95.62 98 VAL A O 1
ATOM 794 N N . LEU A 1 99 ? 4.261 -1.978 -1.857 1.00 97.44 99 LEU A N 1
ATOM 795 C CA . LEU A 1 99 ? 2.828 -2.145 -1.647 1.00 97.44 99 LEU A CA 1
ATOM 796 C C . LEU A 1 99 ? 1.971 -1.532 -2.760 1.00 97.44 99 LEU A C 1
ATOM 798 O O . LEU A 1 99 ? 0.840 -1.976 -2.937 1.00 97.44 99 LEU A O 1
ATOM 802 N N . ARG A 1 100 ? 2.475 -0.549 -3.518 1.00 97.56 100 ARG A N 1
ATOM 803 C CA . ARG A 1 100 ? 1.688 0.240 -4.484 1.00 97.56 100 ARG A CA 1
ATOM 804 C C . ARG A 1 100 ? 2.339 0.362 -5.859 1.00 97.56 100 ARG A C 1
ATOM 806 O O . ARG A 1 100 ? 1.690 0.047 -6.857 1.00 97.56 100 ARG A O 1
ATOM 813 N N . ASP A 1 101 ? 3.585 0.833 -5.920 1.00 96.81 101 ASP A N 1
ATOM 814 C CA . ASP A 1 101 ? 4.165 1.366 -7.166 1.00 96.81 101 ASP A CA 1
ATOM 815 C C . ASP A 1 101 ? 4.988 0.359 -7.979 1.00 96.81 101 ASP A C 1
ATOM 817 O O . ASP A 1 101 ? 5.223 0.580 -9.171 1.00 96.81 101 ASP A O 1
ATOM 821 N N . CYS A 1 102 ? 5.399 -0.746 -7.361 1.00 96.06 102 CYS A N 1
ATOM 822 C CA . CYS A 1 102 ? 6.092 -1.849 -8.013 1.00 96.06 102 CYS A CA 1
ATOM 823 C C . CYS A 1 102 ? 5.206 -2.481 -9.090 1.00 96.06 102 CYS A C 1
ATOM 825 O O . CYS A 1 102 ? 4.004 -2.643 -8.888 1.00 96.06 102 CYS A O 1
ATOM 827 N N . ASP A 1 103 ? 5.788 -2.915 -10.209 1.00 93.94 103 ASP A N 1
ATOM 828 C CA . ASP A 1 103 ? 5.033 -3.533 -11.307 1.00 93.94 103 ASP A CA 1
ATOM 829 C C . ASP A 1 103 ? 4.244 -4.772 -10.871 1.00 93.94 103 ASP A C 1
ATOM 831 O O . ASP A 1 103 ? 3.144 -5.021 -11.369 1.00 93.94 103 ASP A O 1
ATOM 835 N N . VAL A 1 104 ? 4.771 -5.532 -9.906 1.00 92.50 104 VAL A N 1
ATOM 836 C CA . VAL A 1 104 ? 4.069 -6.675 -9.301 1.00 92.50 104 VAL A CA 1
ATOM 837 C C . VAL A 1 104 ? 2.801 -6.208 -8.581 1.00 92.50 104 VAL A C 1
ATOM 839 O O . VAL A 1 104 ? 1.724 -6.755 -8.814 1.00 92.50 104 VAL A O 1
ATOM 842 N N . ALA A 1 105 ? 2.903 -5.156 -7.764 1.00 96.12 105 ALA A N 1
ATOM 843 C CA . ALA A 1 105 ? 1.771 -4.574 -7.049 1.00 96.12 105 ALA A CA 1
ATOM 844 C C . ALA A 1 105 ? 0.765 -3.920 -8.006 1.00 96.12 105 ALA A C 1
ATOM 846 O O . ALA A 1 105 ? -0.432 -4.217 -7.958 1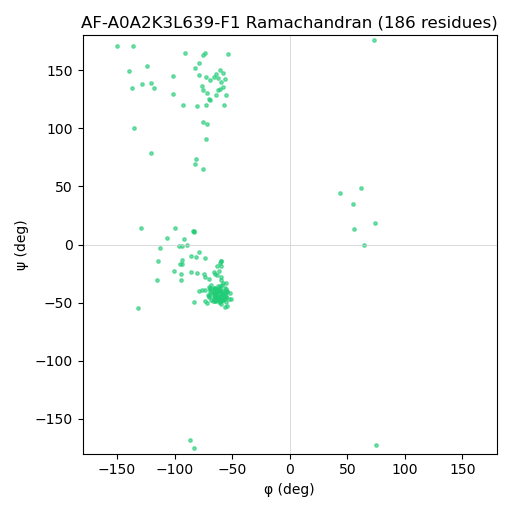.00 96.12 105 ALA A O 1
ATOM 847 N N . LYS A 1 106 ? 1.246 -3.092 -8.942 1.00 96.00 106 LYS A N 1
ATOM 848 C CA . LYS A 1 106 ? 0.429 -2.402 -9.948 1.00 96.00 106 LYS A CA 1
ATOM 849 C C . LYS A 1 106 ? -0.438 -3.361 -10.752 1.00 96.00 106 LYS A C 1
ATOM 851 O O . LYS A 1 106 ? -1.595 -3.037 -10.996 1.00 96.00 106 LYS A O 1
ATOM 856 N N . LYS A 1 107 ? 0.062 -4.545 -11.127 1.00 95.00 107 LYS A N 1
ATOM 857 C CA . LYS A 1 107 ? -0.743 -5.560 -11.835 1.00 95.00 107 LYS A CA 1
ATOM 858 C C . LYS A 1 107 ? -2.019 -5.924 -11.073 1.00 95.00 107 LYS A C 1
ATOM 860 O O . LYS A 1 107 ? -3.072 -6.037 -11.691 1.00 95.00 107 LYS A O 1
ATOM 865 N N . ILE A 1 108 ? -1.945 -6.061 -9.749 1.00 96.00 108 ILE A N 1
ATOM 866 C CA . ILE A 1 108 ? -3.113 -6.348 -8.905 1.00 96.00 108 ILE A CA 1
ATOM 867 C C . ILE A 1 108 ? -4.007 -5.114 -8.813 1.00 96.00 108 ILE A C 1
ATOM 869 O O . ILE A 1 108 ? -5.204 -5.196 -9.089 1.00 96.00 108 ILE A O 1
ATOM 873 N N . TRP A 1 109 ? -3.429 -3.955 -8.492 1.00 97.25 109 TRP A N 1
ATOM 874 C CA . TRP A 1 109 ? -4.180 -2.711 -8.317 1.00 97.25 109 TRP A CA 1
ATOM 875 C C . TRP A 1 109 ? -4.924 -2.276 -9.578 1.00 97.25 109 TRP A C 1
ATOM 877 O O . TRP A 1 109 ? -6.059 -1.817 -9.499 1.00 97.25 109 TRP A O 1
ATOM 887 N N . MET A 1 110 ? -4.347 -2.499 -10.757 1.00 96.56 110 MET A N 1
ATOM 888 C CA . MET A 1 110 ? -4.993 -2.207 -12.036 1.00 96.56 110 MET A CA 1
ATOM 889 C C . MET A 1 110 ? -6.234 -3.071 -12.292 1.00 96.56 110 MET A C 1
ATOM 891 O O . MET A 1 110 ? -7.127 -2.628 -13.011 1.00 96.56 110 MET A O 1
ATOM 895 N N . ILE A 1 111 ? -6.328 -4.263 -11.698 1.00 95.00 111 ILE A N 1
ATOM 896 C CA . ILE A 1 111 ? -7.516 -5.122 -11.805 1.00 95.00 111 ILE A CA 1
ATOM 897 C C . ILE A 1 111 ? -8.623 -4.637 -10.861 1.00 95.00 111 ILE A C 1
ATOM 899 O O . ILE A 1 111 ? -9.793 -4.655 -11.233 1.00 95.00 111 ILE A O 1
ATOM 903 N N . VAL A 1 112 ? -8.265 -4.207 -9.647 1.00 94.19 112 VAL A N 1
ATOM 904 C CA . VAL A 1 112 ? -9.235 -3.988 -8.557 1.00 94.19 112 VAL A CA 1
ATOM 905 C C . VAL A 1 112 ? -9.632 -2.527 -8.340 1.00 94.19 112 VAL A C 1
ATOM 907 O O . VAL A 1 112 ? -10.706 -2.274 -7.794 1.00 94.19 112 VAL A O 1
ATOM 910 N N . VAL A 1 113 ? -8.798 -1.569 -8.760 1.00 94.69 113 VAL A N 1
ATOM 911 C CA . VAL A 1 113 ? -9.056 -0.126 -8.633 1.00 94.69 113 VAL A CA 1
ATOM 912 C C . VAL A 1 113 ? -9.739 0.394 -9.908 1.00 94.69 113 VAL A C 1
ATOM 914 O O . VAL A 1 113 ? -9.135 0.332 -10.992 1.00 94.69 113 VAL A O 1
ATOM 917 N N . PRO A 1 114 ? -10.961 0.960 -9.808 1.00 93.00 114 PRO A N 1
ATOM 918 C CA . PRO A 1 114 ? -11.666 1.555 -10.943 1.00 93.00 114 PRO A CA 1
ATOM 919 C C . PRO A 1 114 ? -10.845 2.651 -11.624 1.00 93.00 114 PRO A C 1
ATOM 921 O O . PRO A 1 114 ? -10.192 3.443 -10.946 1.00 93.00 114 PRO A O 1
ATOM 924 N N . SER A 1 115 ? -10.918 2.749 -12.956 1.00 95.19 115 SER A N 1
ATOM 925 C CA . SER A 1 115 ? -10.121 3.709 -13.742 1.00 95.19 115 SER A CA 1
ATOM 926 C C . SER A 1 115 ? -10.235 5.150 -13.234 1.00 95.19 115 SER A C 1
ATOM 928 O O . SER A 1 115 ? -9.216 5.823 -13.104 1.00 95.19 115 SER A O 1
ATOM 930 N N . ALA A 1 116 ? -11.444 5.583 -12.865 1.00 93.88 116 ALA A N 1
ATOM 931 C CA . ALA A 1 116 ? -11.721 6.917 -12.333 1.00 93.88 116 ALA A CA 1
ATOM 932 C C . ALA A 1 116 ? -11.022 7.212 -10.990 1.00 93.88 116 ALA A C 1
ATOM 934 O O . ALA A 1 116 ? -10.741 8.368 -10.690 1.00 93.88 116 ALA A O 1
ATOM 935 N N . ALA A 1 117 ? -10.708 6.185 -10.193 1.00 93.12 117 ALA A N 1
ATOM 936 C CA . ALA A 1 117 ? -10.058 6.332 -8.890 1.00 93.12 117 ALA A CA 1
ATOM 937 C C . ALA A 1 117 ? -8.525 6.202 -8.956 1.00 93.12 117 ALA A C 1
ATOM 939 O O . ALA A 1 117 ? -7.839 6.551 -7.995 1.00 93.12 117 ALA A O 1
ATOM 940 N N . ARG A 1 118 ? -7.965 5.719 -10.076 1.00 95.31 118 ARG A N 1
ATOM 941 C CA . ARG A 1 118 ? -6.530 5.395 -10.191 1.00 95.31 118 ARG A CA 1
ATOM 942 C C . ARG A 1 118 ? -5.618 6.601 -9.995 1.00 95.31 118 ARG A C 1
ATOM 944 O O . ARG A 1 118 ? -4.581 6.452 -9.363 1.00 95.31 118 ARG A O 1
ATOM 951 N N . ALA A 1 119 ? -6.002 7.776 -10.494 1.00 95.25 119 ALA A N 1
ATOM 952 C CA . ALA A 1 119 ? -5.193 8.986 -10.342 1.00 95.25 119 ALA A CA 1
ATOM 953 C C . ALA A 1 119 ? -4.972 9.343 -8.863 1.00 95.25 119 ALA A C 1
ATOM 955 O O . ALA A 1 119 ? -3.852 9.634 -8.461 1.00 95.25 119 ALA A O 1
ATOM 956 N N . ASN A 1 120 ? -6.024 9.244 -8.044 1.00 94.12 120 ASN A N 1
ATOM 957 C CA . ASN A 1 120 ? -5.914 9.456 -6.603 1.00 94.12 120 ASN A CA 1
ATOM 958 C C . ASN A 1 120 ? -5.211 8.280 -5.905 1.00 94.12 120 ASN A C 1
ATOM 960 O O . ASN A 1 120 ? -4.399 8.490 -5.015 1.00 94.12 120 ASN A O 1
ATOM 964 N N . PHE A 1 121 ? -5.487 7.041 -6.327 1.00 96.19 121 PHE A N 1
ATOM 965 C CA . PHE A 1 121 ? -4.909 5.846 -5.709 1.00 96.19 121 PHE A CA 1
ATOM 966 C C . PHE A 1 121 ? -3.385 5.761 -5.864 1.00 96.19 121 PHE A C 1
ATOM 968 O O . PHE A 1 121 ? -2.702 5.407 -4.909 1.00 96.19 121 PHE A O 1
ATOM 975 N N . PHE A 1 122 ? -2.850 6.071 -7.047 1.00 96.69 122 PHE A N 1
ATOM 976 C CA . PHE A 1 122 ? -1.405 6.069 -7.316 1.00 96.69 122 PHE A CA 1
ATOM 977 C C . PHE A 1 122 ? -0.736 7.422 -7.028 1.00 96.69 122 PHE A C 1
ATOM 979 O O . PHE A 1 122 ? 0.470 7.560 -7.213 1.00 96.69 122 PHE A O 1
ATOM 986 N N . GLY A 1 123 ? -1.510 8.419 -6.596 1.00 94.50 123 GLY A N 1
ATOM 987 C CA . GLY A 1 123 ? -1.014 9.732 -6.205 1.00 94.50 123 GLY A CA 1
ATOM 988 C C . GLY A 1 123 ? -0.685 9.821 -4.715 1.00 94.50 123 GLY A C 1
ATOM 989 O O . GLY A 1 123 ? -1.105 8.990 -3.908 1.00 94.50 123 GLY A O 1
ATOM 990 N N . GLY A 1 124 ? 0.051 10.871 -4.351 1.00 93.69 124 GLY A N 1
ATOM 991 C CA . GLY A 1 124 ? 0.367 11.200 -2.961 1.00 93.69 124 GLY A CA 1
ATOM 992 C C . GLY A 1 124 ? 1.399 10.283 -2.299 1.00 93.69 124 GLY A C 1
ATOM 993 O O . GLY A 1 124 ? 1.884 9.304 -2.880 1.00 93.69 124 GLY A O 1
ATOM 994 N N . ASP A 1 125 ? 1.737 10.644 -1.065 1.00 94.19 125 ASP A N 1
ATOM 995 C CA . ASP A 1 125 ? 2.668 9.920 -0.204 1.00 94.19 125 ASP A CA 1
ATOM 996 C C . ASP A 1 125 ? 1.993 8.751 0.542 1.00 94.19 125 ASP A C 1
ATOM 998 O O . ASP A 1 125 ? 0.826 8.413 0.315 1.00 94.19 125 ASP A O 1
ATOM 1002 N N . MET A 1 126 ? 2.752 8.101 1.427 1.00 92.62 126 MET A N 1
ATOM 1003 C CA . MET A 1 126 ? 2.276 6.956 2.200 1.00 92.62 126 MET A CA 1
ATOM 1004 C C . MET A 1 126 ? 1.118 7.320 3.136 1.00 92.62 126 MET A C 1
ATOM 1006 O O . MET A 1 126 ? 0.165 6.548 3.257 1.00 92.62 126 MET A O 1
ATOM 1010 N N . ILE A 1 127 ? 1.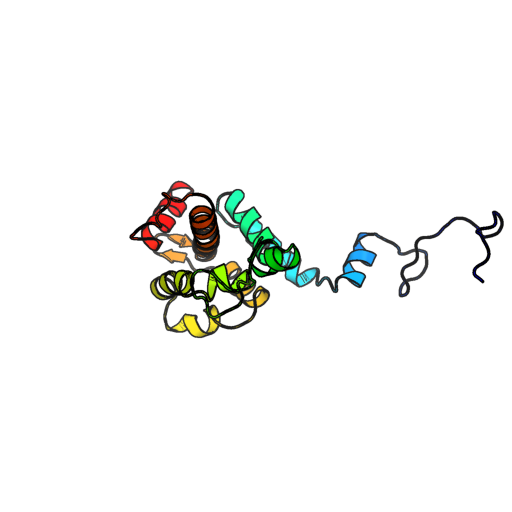161 8.505 3.749 1.00 91.38 127 ILE A N 1
ATOM 1011 C CA . ILE A 1 127 ? 0.138 8.970 4.690 1.00 91.38 127 ILE A CA 1
ATOM 1012 C C . ILE A 1 127 ? -1.171 9.238 3.944 1.00 91.38 127 ILE A C 1
ATOM 1014 O O . ILE A 1 127 ? -2.228 8.753 4.362 1.00 91.38 127 ILE A O 1
ATOM 1018 N N . HIS A 1 128 ? -1.115 9.951 2.817 1.00 92.38 128 HIS A N 1
ATOM 1019 C CA . HIS A 1 128 ? -2.269 10.205 1.951 1.00 92.38 128 HIS A CA 1
ATOM 1020 C C . HIS A 1 128 ? -2.889 8.901 1.448 1.00 92.38 128 HIS A C 1
ATOM 1022 O O . HIS A 1 128 ? -4.114 8.732 1.475 1.00 92.38 128 HIS A O 1
ATOM 1028 N N . TRP A 1 129 ? -2.048 7.950 1.033 1.00 95.25 129 TRP A N 1
ATOM 1029 C CA . TRP A 1 129 ? -2.501 6.661 0.522 1.00 95.25 129 TRP A CA 1
ATOM 1030 C C . TRP A 1 129 ? -3.205 5.823 1.597 1.00 95.25 129 TRP A C 1
ATOM 1032 O O . TRP A 1 129 ? -4.297 5.309 1.343 1.00 95.25 129 TRP A O 1
ATOM 1042 N N . PHE A 1 130 ? -2.647 5.726 2.808 1.00 94.75 130 PHE A N 1
ATOM 1043 C CA . PHE A 1 130 ? -3.302 5.033 3.926 1.00 94.75 130 PHE A CA 1
ATOM 1044 C C . PHE A 1 130 ? -4.610 5.719 4.322 1.00 94.75 130 PHE A C 1
ATOM 1046 O O . PHE A 1 130 ? -5.638 5.049 4.426 1.00 94.75 130 PHE A O 1
ATOM 1053 N N . THR A 1 131 ? -4.603 7.049 4.455 1.00 92.31 131 THR A N 1
ATOM 1054 C CA . THR A 1 131 ? -5.799 7.837 4.796 1.00 92.31 131 THR A CA 1
ATOM 1055 C C . THR A 1 131 ? -6.931 7.556 3.817 1.00 92.31 131 THR A C 1
ATOM 1057 O O . THR A 1 131 ? -8.025 7.164 4.219 1.00 92.31 131 THR A O 1
ATOM 1060 N N . THR A 1 132 ? -6.653 7.695 2.520 1.00 92.75 132 THR A N 1
ATOM 1061 C CA . THR A 1 132 ? -7.647 7.522 1.456 1.00 92.75 132 THR A CA 1
ATOM 1062 C C . THR A 1 132 ? -8.264 6.125 1.485 1.00 92.75 132 THR A C 1
ATOM 1064 O O . THR A 1 132 ? -9.481 5.978 1.361 1.00 92.75 132 THR A O 1
ATOM 1067 N N . ASN A 1 133 ? -7.444 5.085 1.660 1.00 94.88 133 ASN A N 1
ATOM 1068 C CA . ASN A 1 133 ? -7.925 3.707 1.625 1.00 94.88 133 ASN A CA 1
ATOM 1069 C C . ASN A 1 133 ? -8.662 3.302 2.907 1.00 94.88 133 ASN A C 1
ATOM 1071 O O . ASN A 1 133 ? -9.697 2.647 2.812 1.00 94.88 133 ASN A O 1
ATOM 1075 N N . LEU A 1 134 ? -8.188 3.724 4.083 1.00 93.62 134 LEU A N 1
ATOM 1076 C CA . LEU A 1 134 ? -8.828 3.426 5.370 1.00 93.62 134 LEU A CA 1
ATOM 1077 C C . LEU A 1 134 ? -10.158 4.166 5.561 1.00 93.62 134 LEU A C 1
ATOM 1079 O O . LEU A 1 134 ? -11.037 3.674 6.264 1.00 93.62 134 LEU A O 1
ATOM 1083 N N . GLN A 1 135 ? -10.315 5.345 4.958 1.00 90.94 135 GLN A N 1
ATOM 1084 C CA . GLN A 1 135 ? -11.538 6.150 5.056 1.00 90.94 135 GLN A CA 1
ATOM 1085 C C . GLN A 1 135 ? -12.614 5.770 4.032 1.00 90.94 135 GLN A C 1
ATOM 1087 O O . GLN A 1 135 ? -13.746 6.251 4.113 1.00 90.94 135 GLN A O 1
ATOM 1092 N N . CYS A 1 136 ? -12.287 4.922 3.059 1.00 88.06 136 CYS A N 1
ATOM 1093 C CA . CYS A 1 136 ? -13.236 4.504 2.042 1.00 88.06 136 CYS A CA 1
ATOM 1094 C C . CYS A 1 136 ? -14.279 3.552 2.646 1.00 88.06 136 CYS A C 1
ATOM 1096 O O . CYS A 1 136 ? -14.032 2.367 2.840 1.00 88.06 136 CYS A O 1
ATOM 1098 N N . ASN A 1 137 ? -15.485 4.061 2.890 1.00 81.06 137 ASN A N 1
ATOM 1099 C CA . ASN A 1 137 ? -16.594 3.281 3.455 1.00 81.06 137 ASN A CA 1
ATOM 1100 C C . ASN A 1 137 ? -17.374 2.466 2.409 1.00 81.06 137 ASN A C 1
ATOM 1102 O O 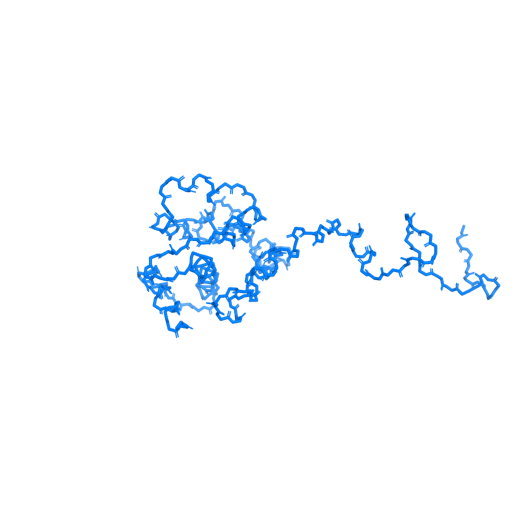. ASN A 1 137 ? -18.464 1.973 2.694 1.00 81.06 137 ASN A O 1
ATOM 1106 N N . SER A 1 138 ? -16.848 2.345 1.190 1.00 81.94 138 SER A N 1
ATOM 1107 C CA . SER A 1 138 ? -17.532 1.619 0.124 1.00 81.94 138 SER A CA 1
ATOM 1108 C C . SER A 1 138 ? -17.402 0.113 0.334 1.00 81.94 138 SER A C 1
ATOM 1110 O O . SER A 1 138 ? -16.314 -0.404 0.610 1.00 81.94 138 SER A O 1
ATOM 1112 N N . THR A 1 139 ? -18.503 -0.608 0.141 1.00 80.31 139 THR A N 1
ATOM 1113 C CA . THR A 1 139 ? -18.442 -2.044 -0.125 1.00 80.31 139 THR A CA 1
ATOM 1114 C C . THR A 1 139 ? -17.717 -2.252 -1.448 1.00 80.31 139 THR A C 1
ATOM 1116 O O . THR A 1 139 ? -18.036 -1.614 -2.455 1.00 80.31 139 THR A O 1
ATOM 1119 N N . TRP A 1 140 ? -16.717 -3.120 -1.440 1.00 80.81 140 TRP A N 1
ATOM 1120 C CA . TRP A 1 140 ? -16.098 -3.632 -2.650 1.00 80.81 140 TRP A CA 1
ATOM 1121 C C . TRP A 1 140 ? -16.886 -4.866 -3.139 1.00 80.81 140 TRP A C 1
ATOM 1123 O O . TRP A 1 140 ? -18.019 -5.108 -2.723 1.00 80.81 140 TRP A O 1
ATOM 1133 N N . ILE A 1 141 ? -16.337 -5.623 -4.087 1.00 77.12 141 ILE A N 1
ATOM 1134 C CA . ILE A 1 141 ? -17.008 -6.762 -4.725 1.00 77.12 141 ILE A CA 1
ATOM 1135 C C . ILE A 1 141 ? -17.337 -7.856 -3.690 1.00 77.12 141 ILE A C 1
ATOM 1137 O O . ILE A 1 141 ? -16.457 -8.310 -2.960 1.00 77.12 141 ILE A O 1
ATOM 1141 N N . ASN A 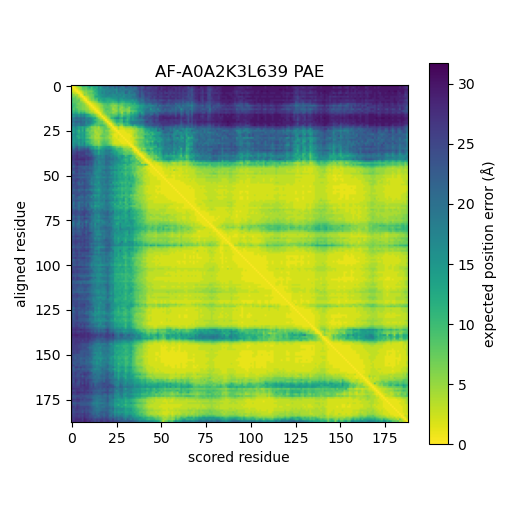1 142 ? -18.578 -8.362 -3.728 1.00 76.00 142 ASN A N 1
ATOM 1142 C CA . ASN A 1 142 ? -19.099 -9.441 -2.872 1.00 76.00 142 ASN A CA 1
ATOM 1143 C C . ASN A 1 142 ? -19.097 -9.108 -1.369 1.00 76.00 142 ASN A C 1
ATOM 1145 O O . ASN A 1 142 ? -18.597 -9.904 -0.577 1.00 76.00 142 ASN A O 1
ATOM 1149 N N . ASP A 1 143 ? -19.612 -7.933 -1.003 1.00 84.12 143 ASP A N 1
ATOM 1150 C CA . ASP A 1 143 ? -19.853 -7.484 0.382 1.00 84.12 143 ASP A CA 1
ATOM 1151 C C . ASP A 1 143 ? -18.611 -7.294 1.274 1.00 84.12 143 ASP A C 1
ATOM 1153 O O . ASP A 1 143 ? -18.730 -6.835 2.409 1.00 84.12 143 ASP A O 1
ATOM 1157 N N . ILE A 1 144 ? -17.405 -7.549 0.760 1.00 89.12 144 ILE A N 1
ATOM 1158 C CA . ILE A 1 144 ? -16.146 -7.231 1.449 1.00 89.12 144 ILE A CA 1
ATOM 1159 C C . ILE A 1 144 ? -15.955 -5.714 1.421 1.00 89.12 144 ILE A C 1
ATOM 1161 O O . ILE A 1 144 ? -16.041 -5.104 0.351 1.00 89.12 144 ILE A O 1
ATOM 1165 N N . LYS A 1 145 ? -15.654 -5.067 2.552 1.00 92.50 145 LYS A N 1
ATOM 1166 C CA . LYS A 1 145 ? -15.399 -3.619 2.539 1.00 92.50 145 LYS A CA 1
ATOM 1167 C C . LYS A 1 145 ? -14.051 -3.322 1.895 1.00 92.50 145 LYS A C 1
ATOM 1169 O O . LYS A 1 145 ? -13.075 -4.048 2.086 1.00 92.50 145 LYS A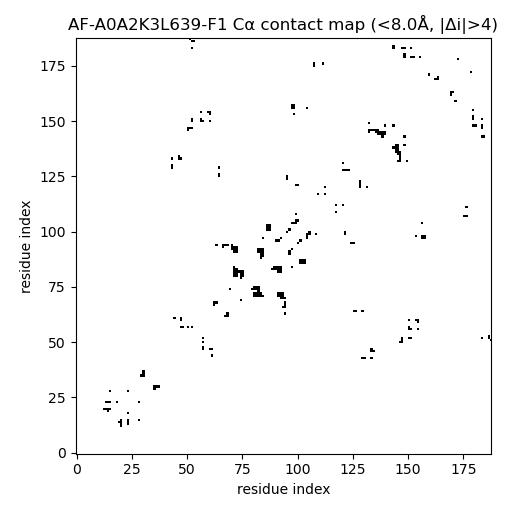 O 1
ATOM 1174 N N . TRP A 1 146 ? -13.970 -2.211 1.164 1.00 94.62 146 TRP A N 1
ATOM 1175 C CA . TRP A 1 146 ? -12.726 -1.804 0.511 1.00 94.62 146 TRP A CA 1
ATOM 1176 C C . TRP A 1 146 ? -11.505 -1.768 1.447 1.00 94.62 146 TRP A C 1
ATOM 1178 O O . TRP A 1 146 ? -10.482 -2.334 1.061 1.00 94.62 146 TRP A O 1
ATOM 1188 N N . PRO A 1 147 ? -11.570 -1.187 2.663 1.00 95.06 147 PRO A N 1
ATOM 1189 C CA . PRO A 1 147 ? -10.403 -1.100 3.538 1.00 95.06 147 PRO A CA 1
ATOM 1190 C C . PRO A 1 147 ? -9.870 -2.477 3.952 1.00 95.06 147 PRO A C 1
ATOM 1192 O O . PRO A 1 147 ? -8.662 -2.666 4.050 1.00 95.06 147 PRO A O 1
ATOM 1195 N N . GLU A 1 148 ? -10.760 -3.452 4.148 1.00 94.38 148 GLU A N 1
ATOM 1196 C CA . GLU A 1 148 ? -10.421 -4.828 4.535 1.00 94.38 148 GLU A CA 1
ATOM 1197 C C . GLU A 1 148 ? -9.752 -5.573 3.374 1.00 94.38 148 GLU A C 1
ATOM 1199 O O . GLU A 1 148 ? -8.719 -6.232 3.546 1.00 94.38 148 GLU A O 1
ATOM 1204 N N . PHE A 1 149 ? -10.297 -5.412 2.164 1.00 95.31 149 PHE A N 1
ATOM 1205 C CA . PHE A 1 149 ? -9.706 -5.976 0.956 1.00 95.31 149 PHE A CA 1
ATOM 1206 C C . PHE A 1 149 ? -8.341 -5.348 0.647 1.00 95.31 149 PHE A C 1
ATOM 1208 O O . PHE A 1 149 ? -7.361 -6.066 0.455 1.00 95.31 149 PHE A O 1
ATOM 1215 N N . TRP A 1 150 ? -8.248 -4.016 0.661 1.00 96.62 150 TRP A N 1
ATOM 1216 C CA . TRP A 1 150 ? -7.001 -3.278 0.454 1.00 96.62 150 TRP A CA 1
ATOM 1217 C C . TRP A 1 150 ? -5.923 -3.701 1.462 1.00 96.62 150 TRP A C 1
ATOM 1219 O O . TRP A 1 150 ? -4.808 -4.036 1.059 1.00 96.62 150 TRP A O 1
ATOM 1229 N N . ALA A 1 151 ? -6.272 -3.780 2.751 1.00 96.88 151 ALA A N 1
ATOM 1230 C CA . ALA A 1 151 ? -5.379 -4.241 3.812 1.00 96.88 151 ALA A CA 1
ATOM 1231 C C . ALA A 1 151 ? -4.826 -5.643 3.531 1.00 96.88 151 ALA A C 1
ATOM 1233 O O . ALA A 1 151 ? -3.626 -5.899 3.671 1.00 96.88 151 ALA A O 1
ATOM 1234 N N . SER A 1 152 ? -5.707 -6.541 3.089 1.00 96.69 152 SER A N 1
ATOM 1235 C CA . SER A 1 152 ? -5.355 -7.914 2.742 1.00 96.69 152 SER A CA 1
ATOM 1236 C C . SER A 1 152 ? -4.409 -7.961 1.541 1.00 96.69 152 SER A C 1
ATOM 1238 O O . SER A 1 152 ? -3.399 -8.662 1.592 1.00 96.69 152 SER A O 1
ATOM 1240 N N . VAL A 1 153 ? -4.661 -7.175 0.487 1.00 97.12 153 VAL A N 1
ATOM 1241 C CA . VAL A 1 153 ? -3.760 -7.084 -0.675 1.00 97.12 153 VAL A CA 1
ATOM 1242 C C . VAL A 1 153 ? -2.373 -6.589 -0.261 1.00 97.12 153 VAL A C 1
ATOM 1244 O O . VAL A 1 153 ? -1.383 -7.216 -0.637 1.00 97.12 153 VAL A O 1
ATOM 1247 N N . CYS A 1 154 ? -2.281 -5.531 0.551 1.00 97.88 154 CYS A N 1
ATOM 1248 C CA . CYS A 1 154 ? -1.003 -5.031 1.068 1.00 97.88 154 CYS A CA 1
ATOM 1249 C C . CYS A 1 154 ? -0.234 -6.124 1.827 1.00 97.88 154 CYS A C 1
ATOM 1251 O O . CYS A 1 154 ? 0.952 -6.344 1.577 1.00 97.88 154 CYS A O 1
ATOM 1253 N N . PHE A 1 155 ? -0.916 -6.846 2.719 1.00 97.69 155 PHE A N 1
ATOM 1254 C CA . PHE A 1 155 ? -0.310 -7.938 3.477 1.00 97.69 155 PHE A CA 1
ATOM 1255 C C . PHE A 1 155 ? 0.208 -9.057 2.569 1.00 97.69 155 PHE A C 1
ATOM 1257 O O . PHE A 1 155 ? 1.342 -9.509 2.734 1.00 97.69 155 PHE A O 1
ATOM 1264 N N . TYR A 1 156 ? -0.593 -9.500 1.599 1.00 96.62 156 TYR A N 1
ATOM 1265 C CA . TYR A 1 156 ? -0.195 -10.583 0.704 1.00 96.62 156 TYR A CA 1
ATOM 1266 C C . TYR A 1 156 ? 0.918 -10.176 -0.256 1.00 96.62 156 TYR A C 1
ATOM 1268 O O . TYR A 1 156 ? 1.827 -10.976 -0.455 1.00 96.62 156 TYR A O 1
ATOM 1276 N N . LEU A 1 157 ? 0.918 -8.943 -0.772 1.00 96.50 157 LEU A N 1
ATOM 1277 C CA . LEU A 1 157 ? 2.033 -8.412 -1.563 1.00 96.50 157 LEU A CA 1
ATOM 1278 C C . LEU A 1 157 ? 3.354 -8.510 -0.797 1.00 96.50 157 LEU A C 1
ATOM 1280 O O . LEU A 1 157 ? 4.330 -9.056 -1.310 1.00 96.50 157 LEU A O 1
ATOM 1284 N N . TRP A 1 158 ? 3.364 -8.055 0.456 1.00 96.06 158 TRP A N 1
ATOM 1285 C CA . TRP A 1 158 ? 4.545 -8.154 1.306 1.00 96.06 158 TRP A CA 1
ATOM 1286 C C . TRP A 1 158 ? 4.924 -9.603 1.638 1.00 96.06 158 TRP A C 1
ATOM 1288 O O . TRP A 1 158 ? 6.098 -9.979 1.589 1.00 96.06 158 TRP A O 1
ATOM 1298 N N . ASN A 1 159 ? 3.939 -10.434 1.982 1.00 94.12 159 ASN A N 1
ATOM 1299 C CA . ASN A 1 159 ? 4.167 -11.824 2.365 1.00 94.12 159 ASN A CA 1
ATOM 1300 C C . ASN A 1 159 ? 4.695 -12.665 1.192 1.00 94.12 159 ASN A C 1
ATOM 1302 O O . ASN A 1 159 ? 5.603 -13.463 1.397 1.00 94.12 159 ASN A O 1
ATOM 1306 N N . TRP A 1 160 ? 4.161 -12.495 -0.019 1.00 93.62 160 TRP A N 1
ATOM 1307 C CA . TRP A 1 160 ? 4.637 -13.203 -1.211 1.00 93.62 160 TRP A CA 1
ATOM 1308 C C . TRP A 1 160 ? 6.062 -12.808 -1.556 1.00 93.62 160 TRP A C 1
ATOM 1310 O O . TRP A 1 160 ? 6.916 -13.682 -1.644 1.00 93.62 160 TRP A O 1
ATOM 1320 N N . ARG A 1 161 ? 6.339 -11.504 -1.596 1.00 91.00 161 ARG A N 1
ATOM 1321 C CA . ARG A 1 161 ? 7.694 -10.983 -1.769 1.00 91.00 161 ARG A CA 1
ATOM 1322 C C . ARG A 1 161 ? 8.676 -11.575 -0.754 1.00 91.00 161 ARG A C 1
ATOM 1324 O O . ARG A 1 161 ? 9.774 -11.988 -1.104 1.00 91.00 161 ARG A O 1
ATOM 1331 N N . SER A 1 162 ? 8.284 -11.603 0.520 1.00 88.88 162 SER A N 1
ATOM 1332 C CA . SER A 1 162 ? 9.136 -12.138 1.586 1.00 88.88 162 SER A CA 1
ATOM 1333 C C . SER A 1 162 ? 9.392 -13.636 1.403 1.00 88.88 162 SER A C 1
ATOM 1335 O O . SER A 1 162 ? 10.500 -14.099 1.647 1.00 88.88 162 SER A O 1
ATOM 1337 N N . ARG A 1 163 ? 8.392 -14.403 0.955 1.00 88.81 163 ARG A N 1
ATOM 1338 C CA . ARG A 1 163 ? 8.547 -15.837 0.677 1.00 88.81 163 ARG A CA 1
ATOM 1339 C C . ARG A 1 163 ? 9.455 -16.102 -0.515 1.00 88.81 163 ARG A C 1
ATOM 1341 O O . ARG A 1 163 ? 10.300 -16.970 -0.399 1.00 88.81 163 ARG A O 1
ATOM 1348 N N . GLU A 1 164 ? 9.355 -15.326 -1.590 1.00 87.00 164 GLU A N 1
ATOM 1349 C CA . GLU A 1 164 ? 10.249 -15.460 -2.753 1.00 87.00 164 GLU A CA 1
ATOM 1350 C C . GLU A 1 164 ? 11.728 -15.256 -2.393 1.00 87.00 164 GLU A C 1
ATOM 1352 O O . GLU A 1 164 ? 12.600 -15.831 -3.031 1.00 87.00 164 GLU A O 1
ATOM 1357 N N . TYR A 1 165 ? 12.023 -14.473 -1.352 1.00 81.44 165 TYR A N 1
ATOM 1358 C CA . TYR A 1 165 ? 13.391 -14.283 -0.867 1.00 81.44 165 TYR A CA 1
ATOM 1359 C C . TYR A 1 165 ? 13.893 -15.428 0.034 1.00 81.44 165 TYR A C 1
ATOM 1361 O O . TYR A 1 165 ? 15.098 -15.612 0.185 1.00 81.44 165 TYR A O 1
ATOM 1369 N N . HIS A 1 166 ? 12.989 -16.163 0.690 1.00 82.06 166 HIS A N 1
ATOM 1370 C CA . HIS A 1 166 ? 13.330 -17.134 1.739 1.00 82.06 166 HIS A CA 1
ATOM 1371 C C . HIS A 1 166 ? 13.022 -18.594 1.381 1.00 82.06 166 HIS A C 1
ATOM 1373 O O . HIS A 1 166 ? 13.473 -19.492 2.089 1.00 82.06 166 HIS A O 1
ATOM 1379 N N . ASP A 1 167 ? 12.239 -18.835 0.334 1.00 87.19 167 ASP A N 1
ATOM 1380 C CA . ASP A 1 167 ? 11.785 -20.152 -0.098 1.00 87.19 167 ASP A CA 1
ATOM 1381 C C . ASP A 1 167 ? 11.937 -20.274 -1.618 1.00 87.19 167 ASP A C 1
ATOM 1383 O O . ASP A 1 167 ? 11.094 -19.802 -2.381 1.00 87.19 167 ASP A O 1
ATOM 1387 N N . ASP A 1 168 ? 13.011 -20.942 -2.048 1.00 80.25 168 ASP A N 1
ATOM 1388 C CA . ASP A 1 168 ? 13.348 -21.153 -3.464 1.00 80.25 168 ASP A CA 1
ATOM 1389 C C . ASP A 1 168 ? 12.261 -21.919 -4.243 1.00 80.25 168 ASP A C 1
ATOM 1391 O O . ASP A 1 168 ? 12.228 -21.878 -5.473 1.00 80.25 168 ASP A O 1
ATOM 1395 N N . ASN A 1 169 ? 11.358 -22.622 -3.546 1.00 85.06 169 ASN A N 1
ATOM 1396 C CA . ASN A 1 169 ? 10.259 -23.370 -4.161 1.00 85.06 169 ASN A CA 1
ATOM 1397 C C . ASN A 1 169 ? 8.944 -22.578 -4.195 1.00 85.06 169 ASN A C 1
ATOM 1399 O O . ASN A 1 169 ? 7.926 -23.083 -4.685 1.00 85.06 169 ASN A O 1
ATOM 1403 N N . TYR A 1 170 ? 8.927 -21.358 -3.656 1.00 86.06 170 TYR A N 1
ATOM 1404 C CA . TYR A 1 170 ? 7.717 -20.561 -3.591 1.00 86.06 170 TYR A CA 1
ATOM 1405 C C . TYR A 1 170 ? 7.358 -19.973 -4.960 1.00 86.06 170 TYR A C 1
ATOM 1407 O O . TYR A 1 170 ? 8.179 -19.378 -5.652 1.00 86.06 170 TYR A O 1
ATOM 1415 N N . SER A 1 171 ? 6.083 -20.097 -5.330 1.00 81.19 171 SER A N 1
ATOM 1416 C CA . SER A 1 171 ? 5.511 -19.424 -6.494 1.00 81.19 171 SER A CA 1
ATOM 1417 C C . SER A 1 171 ? 4.248 -18.664 -6.103 1.00 81.19 171 SER A C 1
ATOM 1419 O O . SER A 1 171 ? 3.411 -19.141 -5.328 1.00 81.19 171 SER A O 1
ATOM 1421 N N . GLN A 1 172 ? 4.111 -17.450 -6.634 1.00 83.56 172 GLN A N 1
ATOM 1422 C CA . GLN A 1 172 ? 2.944 -16.609 -6.399 1.00 83.56 172 GLN A CA 1
ATOM 1423 C C . GLN A 1 172 ? 1.665 -17.261 -6.975 1.00 83.56 172 GLN A C 1
ATOM 1425 O O . GLN A 1 172 ? 1.718 -17.909 -8.025 1.00 83.56 172 GLN A O 1
ATOM 1430 N N . PRO A 1 173 ? 0.484 -17.076 -6.348 1.00 87.50 173 PRO A N 1
ATOM 1431 C CA . PRO A 1 173 ? -0.767 -17.596 -6.890 1.00 87.50 173 PRO A CA 1
ATOM 1432 C C . PRO A 1 173 ? -1.061 -17.063 -8.297 1.00 87.50 173 PRO A C 1
ATOM 1434 O O . PRO A 1 173 ? -1.007 -15.858 -8.534 1.00 87.50 173 PRO A O 1
ATOM 1437 N N . VAL A 1 174 ? -1.490 -17.947 -9.205 1.00 87.12 174 VAL A N 1
ATOM 1438 C CA . VAL A 1 174 ? -1.819 -17.601 -10.606 1.00 87.12 174 VAL A CA 1
ATOM 1439 C C . VAL A 1 174 ? -2.926 -16.541 -10.705 1.00 87.12 174 VAL A C 1
ATOM 1441 O O . VAL A 1 174 ? -2.920 -15.704 -11.605 1.00 87.12 174 VAL A O 1
ATOM 1444 N N . LYS A 1 175 ? -3.895 -16.568 -9.781 1.00 91.88 175 LYS A N 1
ATOM 1445 C CA . LYS A 1 175 ? -5.003 -15.603 -9.701 1.00 91.88 175 LYS A CA 1
ATOM 1446 C C . LYS A 1 175 ? -4.970 -14.890 -8.344 1.00 91.88 175 LYS A C 1
ATOM 1448 O O . LYS A 1 175 ? -5.754 -15.248 -7.462 1.00 91.88 175 LYS A O 1
ATOM 1453 N N . PRO A 1 176 ? -4.083 -13.896 -8.157 1.00 92.94 176 PRO A N 1
ATOM 1454 C CA . PRO A 1 176 ? -3.823 -13.303 -6.846 1.00 92.94 176 PRO A CA 1
ATOM 1455 C C . PRO A 1 176 ? -5.064 -12.628 -6.252 1.00 92.94 176 PRO A C 1
ATOM 1457 O O . PRO A 1 176 ? -5.345 -12.807 -5.074 1.00 92.94 176 PRO A O 1
ATOM 1460 N N . VAL A 1 177 ? -5.861 -11.932 -7.072 1.00 93.38 177 VAL A N 1
ATOM 1461 C CA . VAL A 1 177 ? -7.110 -11.289 -6.624 1.00 93.38 177 VAL A CA 1
ATOM 1462 C C . VAL A 1 177 ? -8.093 -12.322 -6.068 1.00 93.38 177 VAL A C 1
ATOM 1464 O O . VAL A 1 177 ? -8.566 -12.169 -4.948 1.00 93.38 177 VAL A O 1
ATOM 1467 N N . ASN A 1 178 ? -8.345 -13.412 -6.800 1.00 93.00 178 ASN A N 1
ATOM 1468 C CA . ASN A 1 178 ? -9.266 -14.464 -6.356 1.00 93.00 178 ASN A CA 1
ATOM 1469 C C . ASN A 1 178 ? -8.772 -15.155 -5.080 1.00 93.00 178 ASN A C 1
ATOM 1471 O O . ASN A 1 178 ? -9.571 -15.438 -4.191 1.00 93.00 178 ASN A O 1
ATOM 1475 N N . PHE A 1 179 ? -7.462 -15.402 -4.988 1.00 93.75 179 PHE A N 1
ATOM 1476 C CA . PHE A 1 179 ? -6.841 -15.977 -3.799 1.00 93.75 179 PHE A CA 1
ATOM 1477 C C . PHE A 1 179 ? -7.080 -15.096 -2.566 1.00 93.75 179 PHE A C 1
ATOM 1479 O O . PHE A 1 179 ? -7.514 -15.596 -1.530 1.00 93.75 179 PHE A O 1
ATOM 1486 N N . ILE A 1 180 ? -6.847 -13.786 -2.686 1.00 93.62 180 ILE A N 1
ATOM 1487 C CA . ILE A 1 180 ? -7.045 -12.833 -1.585 1.00 93.62 180 ILE A CA 1
ATOM 1488 C C . ILE A 1 180 ? -8.528 -12.756 -1.214 1.00 93.62 180 ILE A C 1
ATOM 1490 O O . ILE A 1 180 ? -8.863 -12.841 -0.039 1.00 93.62 180 ILE A O 1
ATOM 1494 N N . MET A 1 181 ? -9.424 -12.674 -2.203 1.00 91.25 181 MET A N 1
ATOM 1495 C CA . MET A 1 181 ? -10.872 -12.639 -1.965 1.00 91.25 181 MET A CA 1
ATOM 1496 C C . MET A 1 181 ? -11.371 -13.852 -1.179 1.00 91.25 181 MET A C 1
ATOM 1498 O O . MET A 1 181 ? -12.214 -13.699 -0.299 1.00 91.25 181 MET A O 1
ATOM 1502 N N . GLN A 1 182 ? -10.868 -15.048 -1.491 1.00 90.75 182 GLN A N 1
ATOM 1503 C CA . GLN A 1 182 ? -11.228 -16.256 -0.756 1.00 90.75 182 GLN A CA 1
ATOM 1504 C C . GLN A 1 182 ? -10.799 -16.160 0.715 1.00 90.75 182 GLN A C 1
ATOM 1506 O O . GLN A 1 182 ? -11.611 -16.424 1.594 1.00 90.75 182 GLN A O 1
ATOM 1511 N N . HIS A 1 183 ? -9.576 -15.701 0.985 1.00 89.75 183 HIS A N 1
ATOM 1512 C CA . HIS A 1 183 ? -9.079 -15.552 2.355 1.00 89.75 183 HIS A CA 1
ATOM 1513 C C . HIS A 1 183 ? -9.801 -14.452 3.137 1.00 89.75 183 HIS A C 1
ATOM 1515 O O . HIS A 1 183 ? -10.024 -14.608 4.333 1.00 89.75 183 HIS A O 1
ATOM 1521 N N . CYS A 1 184 ? -10.194 -13.354 2.481 1.00 89.44 184 CYS A N 1
ATOM 1522 C CA . CYS A 1 184 ? -11.040 -12.347 3.120 1.00 89.44 184 CYS A CA 1
ATOM 1523 C C . CYS A 1 184 ? -12.367 -12.977 3.566 1.00 89.44 184 CYS A C 1
ATOM 1525 O O . CYS A 1 184 ? -12.780 -12.774 4.699 1.00 89.44 184 CYS A O 1
ATOM 1527 N N . ARG A 1 185 ? -13.003 -13.787 2.707 1.00 85.88 185 ARG A N 1
ATOM 1528 C CA . ARG A 1 185 ? -14.282 -14.447 3.016 1.00 85.88 185 ARG A CA 1
ATOM 1529 C C . ARG A 1 185 ? -14.191 -15.480 4.125 1.00 85.88 185 ARG A C 1
ATOM 1531 O O . ARG A 1 185 ? -15.121 -15.574 4.897 1.00 85.88 185 ARG A O 1
ATOM 1538 N N . GLU A 1 186 ? -13.113 -16.253 4.199 1.00 83.38 186 GLU A N 1
ATOM 1539 C CA . GLU A 1 186 ? -12.938 -17.256 5.262 1.00 83.38 186 GLU A CA 1
ATOM 1540 C C . GLU A 1 186 ? -12.852 -16.628 6.665 1.00 83.38 186 GLU A C 1
ATOM 1542 O O . GLU A 1 186 ? -13.040 -17.323 7.661 1.00 83.38 186 GLU A O 1
ATOM 1547 N N . TYR A 1 187 ? -12.561 -15.327 6.746 1.00 77.50 187 TYR A N 1
ATOM 1548 C CA . TYR A 1 187 ? -12.504 -14.580 7.998 1.00 77.50 187 TYR A CA 1
ATOM 1549 C C . TYR A 1 187 ? -13.825 -13.876 8.365 1.00 77.50 187 TYR A C 1
ATOM 1551 O O . TYR A 1 187 ? -13.978 -13.480 9.520 1.00 77.50 187 TYR A O 1
ATOM 1559 N N . HIS A 1 188 ? -14.747 -13.717 7.407 1.00 63.62 188 HIS A N 1
ATOM 1560 C CA . HIS A 1 188 ? -16.084 -13.140 7.606 1.00 63.62 188 HIS A CA 1
ATOM 1561 C C . HIS A 1 188 ? -17.123 -14.232 7.886 1.00 63.62 188 HIS A C 1
ATOM 1563 O O . HIS A 1 188 ? -18.014 -13.972 8.726 1.00 63.62 188 HIS A O 1
#

Foldseek 3Di:
DPDPDDPVPDDDFDDDPPDDRVDDDPVVVVCVVPVDPPVLCVVLLVLLVPALADPVLSVVVVCLLVQNPCFQVVCVVVVRHHQADPQQRPDGGTSCCLCDVPPVNPVLCVVFPDPVCVVQCNDDDSSSNSVVQSPQQDQGPPRRGRNNLSSLSSVLSSVLVVCVVVPVPDDADPCNSVVSVVNSVVSD

Sequence (188 aa):
AILPPAAENGKDVQVISSAGTDEYSVARLFNLLCDFDECMVQDQWKKNWCLHVTERIRHFLWIAFHERLPTNPVKARMGIAHMMCDHCRDNEETSLHVLRDCDVAKKIWMIVVPSAARANFFGGDMIHWFTTNLQCNSTWINDIKWPEFWASVCFYLWNWRSREYHDDNYSQPVKPVNFIMQHCREYH

Mean predicted aligned error: 10.03 Å

Solvent-accessible surface area (backbone atoms only — not comparable to full-atom values): 11369 Å² total; per-residue (Å²): 130,88,76,78,93,51,91,84,72,62,76,93,74,71,71,49,100,88,48,67,76,91,69,68,44,74,68,57,55,50,34,69,76,62,73,54,60,63,69,68,51,51,57,53,50,54,47,50,70,68,44,88,61,57,69,69,46,44,53,47,50,54,39,44,75,71,63,62,57,92,29,30,47,60,33,30,79,70,73,72,45,63,38,50,23,89,86,71,69,78,48,64,27,42,61,56,29,56,53,48,70,29,63,76,31,34,60,54,47,65,74,75,48,55,78,89,51,40,68,65,64,77,34,78,56,66,66,58,41,51,50,57,43,62,66,41,85,48,68,40,84,88,78,42,41,37,34,44,53,54,48,49,50,42,45,48,48,53,50,50,56,53,38,56,77,74,33,94,86,58,73,80,68,95,53,55,67,63,54,50,54,51,56,56,54,77,75,106

Secondary structure (DSSP, 8-state):
-PPPPPGGG-S----BTTB-TT---HHHHHHHHTT--HHHHHHHHHHHHHSSS-HHHHHHHHHHHTT-S--HHHHHHTTSS-SB-TTTSSSB--HHIIIIISHHHHHHHHHHS-GGGHHHHTSS-HHHHHHHHHT---B-GGG-BHHHHHHHHHHHHHHHHHHHHH-TT----SSHHHHHHHHHHHH-